Protein AF-A0A417YC69-F1 (afdb_monomer_lite)

InterPro domains:
  IPR000883 Cytochrome c oxidase subunit I [PF00115] (1-80)
  IPR000883 Cytochrome c oxidase subunit I [PR01165] (5-26)
  IPR000883 Cytochrome c oxidase subunit I [PR01165] (73-88)
  IPR000883 Cytochrome c oxidase subunit I [PTHR10422] (1-81)
  IPR004860 Homing endonuclease, LAGLIDADG domain [PF00961] (165-247)
  IPR004860 Homing endonuclease, LAGLIDADG domain [PF00961] (273-315)
  IPR023616 Cytochrome c oxidase-like, subunit I domain [PS50855] (1-80)
  IPR027434 Homing endonuclease [G3DSA:3.10.28.10] (156-262)
  IPR027434 Homing endonuclease [G3DSA:3.10.28.10] (263-320)
  IPR027434 Homing endonuclease [SSF55608] (154-265)
  IPR027434 Homing endonuclease [SSF55608] (260-319)
  IPR036927 Cytochrome c oxidase-like, subunit I superfamily [G3DSA:1.20.210.10] (1-83)
  IPR036927 Cytochrome c oxidase-like, subunit I superfamily [SSF81442] (1-80)

pLDDT: mean 74.78, std 21.42, range [22.78, 96.56]

Secondary structure (DSSP, 8-state):
-HHHHHHS---SS-GGGT--HHHHHHHHHHH-HHHHHHHHHHHHHHHHHHHHHHHTSPPTTHHHHHHHHHHHHHHHHHHHHHHHHHHHHTT-----PPP------------------------------------------S---HHHHHH-SS---HHHHHHHHHHHHHHEEEEEETTEEEEEEEES-HHHHHHHHHHH---EEEEETTEEEEEE--HHHHHHHHHHHTTT---HHHHHHHHHHHHHHHHHHT--PPP--------SSSSHHHHHHHHHEEEEEEEEE-TTSTTSEEEEEEEEE--TT-HHHHHHHHT-

Organism: NCBI:txid1578198

Sequence (320 aa):
MLLTDRNFNTSFYDPAGGGDPVLYQHLFWFFGHPEVYILIIPGFGIVSHIVSTFSGKPIFGYLGMVYAMFSIGILGFLVWSLLKLVGLLHCEMEVINIAICWNSLVLTSTFESKNLVSYTQSAGNLYTTCLRSSSETICDTSRNFEMFNKYSNKVISNEWLTWFIGFSEGDGAILNNRGKAKFVLTQKEGAILHHIQKVLGFGIVRECKGYYRFIVKDTNNILLLVYIFNGNLVLSQRQRQLGEWINTLNIKENLNLALNPIMLKPTLSDAWLSGFTDAEGCFNIRIGARLHTITGYRVSLRFFLDQKNAESTLLFIRNL

Structure (mmCIF, N/CA/C/O backbone):
data_AF-A0A417YC69-F1
#
_entry.id   AF-A0A417YC69-F1
#
loop_
_atom_site.group_PDB
_atom_site.id
_atom_site.type_symbol
_atom_site.label_atom_id
_atom_site.label_alt_id
_atom_site.label_comp_id
_atom_site.label_asym_id
_atom_site.label_entity_id
_atom_site.label_seq_id
_atom_site.pdbx_PDB_ins_code
_atom_site.Cartn_x
_atom_site.Cartn_y
_atom_site.Cartn_z
_atom_site.occupancy
_atom_site.B_iso_or_equiv
_atom_site.auth_seq_id
_atom_site.auth_comp_id
_atom_site.auth_asym_id
_atom_site.auth_atom_id
_atom_site.pdbx_PDB_model_num
ATOM 1 N N . MET A 1 1 ? 24.984 5.490 -40.010 1.00 71.81 1 MET A N 1
ATOM 2 C CA . MET A 1 1 ? 24.136 4.279 -39.989 1.00 71.81 1 MET A CA 1
ATOM 3 C C . MET A 1 1 ? 24.657 3.211 -40.941 1.00 71.81 1 MET A C 1
ATOM 5 O O . MET A 1 1 ? 25.007 2.144 -40.474 1.00 71.81 1 MET A O 1
ATOM 9 N N . LEU A 1 2 ? 24.842 3.479 -42.239 1.00 77.12 2 LEU A N 1
ATOM 10 C CA . LEU A 1 2 ? 25.385 2.445 -43.142 1.00 77.12 2 LEU A CA 1
ATOM 11 C C . LEU A 1 2 ? 26.819 2.009 -42.764 1.00 77.12 2 LEU A C 1
ATOM 13 O O . LEU A 1 2 ? 27.151 0.832 -42.774 1.00 77.12 2 LEU A O 1
ATOM 17 N N . LEU A 1 3 ? 27.676 2.962 -42.382 1.00 76.88 3 LEU A N 1
ATOM 18 C CA . LEU A 1 3 ? 29.041 2.670 -41.923 1.00 76.88 3 LEU A CA 1
ATOM 19 C C . LEU A 1 3 ? 29.080 1.910 -40.592 1.00 76.88 3 LEU A C 1
ATOM 21 O O . LEU A 1 3 ? 30.015 1.151 -40.361 1.00 76.88 3 LEU A O 1
ATOM 25 N N . THR A 1 4 ? 28.085 2.106 -39.724 1.00 76.94 4 THR A N 1
ATOM 26 C CA . THR A 1 4 ? 27.996 1.360 -38.463 1.00 76.94 4 THR A CA 1
ATOM 27 C C . THR A 1 4 ? 27.550 -0.073 -38.712 1.00 76.94 4 THR A C 1
ATOM 29 O O . THR A 1 4 ? 28.130 -0.975 -38.117 1.00 76.94 4 THR A O 1
ATOM 32 N N . ASP A 1 5 ? 26.650 -0.299 -39.674 1.00 79.31 5 ASP A N 1
ATOM 33 C CA . ASP A 1 5 ? 26.266 -1.659 -40.063 1.00 79.31 5 ASP A CA 1
ATOM 34 C C . ASP A 1 5 ? 27.453 -2.423 -40.657 1.00 79.31 5 ASP A C 1
ATOM 36 O O . ASP A 1 5 ? 27.670 -3.590 -40.352 1.00 79.31 5 ASP A O 1
ATOM 40 N N . ARG A 1 6 ? 28.291 -1.738 -41.444 1.00 78.19 6 ARG A N 1
ATOM 41 C CA . ARG A 1 6 ? 29.471 -2.346 -42.075 1.00 78.19 6 ARG A CA 1
ATOM 42 C C . ARG A 1 6 ? 30.635 -2.616 -41.124 1.00 78.19 6 ARG A C 1
ATOM 44 O O . ARG A 1 6 ? 31.378 -3.561 -41.359 1.00 78.19 6 ARG A O 1
ATOM 51 N N . ASN A 1 7 ? 30.832 -1.774 -40.110 1.00 82.81 7 ASN A N 1
ATOM 52 C CA . ASN A 1 7 ? 32.060 -1.794 -39.304 1.00 82.81 7 ASN A CA 1
ATOM 53 C C . ASN A 1 7 ? 31.839 -2.193 -37.839 1.00 82.81 7 ASN A C 1
ATOM 55 O O . ASN A 1 7 ? 32.800 -2.537 -37.157 1.00 82.81 7 ASN A O 1
ATOM 59 N N . PHE A 1 8 ? 30.601 -2.136 -37.344 1.00 77.88 8 PHE A N 1
ATOM 60 C CA . PHE A 1 8 ? 30.282 -2.329 -35.927 1.00 77.88 8 PHE A CA 1
ATOM 61 C C . PHE A 1 8 ? 29.148 -3.341 -35.692 1.00 77.88 8 PHE A C 1
ATOM 63 O O . PHE A 1 8 ? 28.573 -3.351 -34.607 1.00 77.88 8 PHE A O 1
ATOM 70 N N . ASN A 1 9 ? 28.845 -4.206 -36.672 1.00 79.19 9 ASN A N 1
ATOM 71 C CA . ASN A 1 9 ? 27.801 -5.242 -36.598 1.00 79.19 9 ASN A CA 1
ATOM 72 C C . ASN A 1 9 ? 26.434 -4.710 -36.122 1.00 79.19 9 ASN A C 1
ATOM 74 O O . ASN A 1 9 ? 25.692 -5.415 -35.437 1.00 79.19 9 ASN A O 1
ATOM 78 N N . THR A 1 10 ? 26.101 -3.459 -36.454 1.00 78.50 10 THR A N 1
ATOM 79 C CA . THR A 1 10 ? 24.733 -2.959 -36.290 1.00 78.50 10 THR A CA 1
ATOM 80 C C . THR A 1 10 ? 23.873 -3.430 -37.465 1.00 78.50 10 THR A C 1
ATOM 82 O O . THR A 1 10 ? 24.387 -3.747 -38.535 1.00 78.50 10 THR A O 1
ATOM 85 N N . SER A 1 11 ? 22.564 -3.523 -37.263 1.00 79.12 11 SER A N 1
ATOM 86 C CA . SER A 1 11 ? 21.617 -4.064 -38.245 1.00 79.12 11 SER A CA 1
ATOM 87 C C . SER A 1 11 ? 20.481 -3.076 -38.517 1.00 79.12 11 SER A C 1
ATOM 89 O O . SER A 1 11 ? 19.305 -3.423 -38.449 1.00 79.12 11 SER A O 1
ATOM 91 N N . PHE A 1 12 ? 20.819 -1.814 -38.805 1.00 75.69 12 PHE A N 1
ATOM 92 C CA . PHE A 1 12 ? 19.819 -0.781 -39.100 1.00 75.69 12 PHE A CA 1
ATOM 93 C C . PHE A 1 12 ? 19.108 -1.016 -40.440 1.00 75.69 12 PHE A C 1
ATOM 95 O O . PHE A 1 12 ? 17.928 -0.688 -40.558 1.00 75.69 12 PHE A O 1
ATOM 102 N N . TYR A 1 13 ? 19.809 -1.574 -41.432 1.00 76.81 13 TYR A N 1
ATOM 103 C CA . TYR A 1 13 ? 19.274 -1.835 -42.776 1.00 76.81 13 TYR A CA 1
ATOM 104 C C . TYR A 1 13 ? 19.049 -3.322 -43.090 1.00 76.81 13 TYR A C 1
ATOM 106 O O . TYR A 1 13 ? 18.599 -3.636 -44.191 1.00 76.81 13 TYR A O 1
ATOM 114 N N . ASP A 1 14 ? 19.355 -4.230 -42.158 1.00 78.94 14 ASP A N 1
ATOM 115 C CA . ASP A 1 14 ? 19.191 -5.676 -42.343 1.00 78.94 14 ASP A CA 1
ATOM 116 C C . ASP A 1 14 ? 17.928 -6.199 -41.622 1.00 78.94 14 ASP A C 1
ATOM 118 O O . ASP A 1 14 ? 17.886 -6.190 -40.384 1.00 78.94 14 ASP A O 1
ATOM 122 N N . PRO A 1 15 ? 16.911 -6.698 -42.356 1.00 74.00 15 PRO A N 1
ATOM 123 C CA . PRO A 1 15 ? 15.696 -7.266 -41.772 1.00 74.00 15 PRO A CA 1
ATOM 124 C C . PRO A 1 15 ? 15.953 -8.460 -40.851 1.00 74.00 15 PRO A C 1
ATOM 126 O O . PRO A 1 15 ? 15.226 -8.647 -39.874 1.00 74.00 15 PRO A O 1
ATOM 129 N N . ALA A 1 16 ? 16.991 -9.261 -41.124 1.00 77.88 16 ALA A N 1
ATOM 130 C CA . ALA A 1 16 ? 17.319 -10.430 -40.308 1.00 77.88 16 ALA A CA 1
ATOM 131 C C . ALA A 1 16 ? 17.838 -10.042 -38.911 1.00 77.88 16 ALA A C 1
ATOM 133 O O . ALA A 1 16 ? 17.694 -10.810 -37.961 1.00 77.88 16 ALA A O 1
ATOM 134 N N . GLY A 1 17 ? 18.401 -8.836 -38.773 1.00 72.38 17 GLY A N 1
ATOM 135 C CA . GLY A 1 17 ? 18.901 -8.283 -37.516 1.00 72.38 17 GLY A CA 1
ATOM 136 C C . GLY A 1 17 ? 17.951 -7.293 -36.833 1.00 72.38 17 GLY A C 1
ATOM 137 O O . GLY A 1 17 ? 18.390 -6.568 -35.941 1.00 72.38 17 GLY A O 1
ATOM 138 N N . GLY A 1 18 ? 16.677 -7.231 -37.240 1.00 72.88 18 GLY A N 1
ATOM 139 C CA . GLY A 1 18 ? 15.665 -6.350 -36.639 1.00 72.88 18 GLY A CA 1
ATOM 140 C C . GLY A 1 18 ? 15.565 -4.946 -37.250 1.00 72.88 18 GLY A C 1
ATOM 141 O O . GLY A 1 18 ? 14.895 -4.086 -36.676 1.00 72.88 18 GLY A O 1
ATOM 142 N N . GLY A 1 19 ? 16.206 -4.702 -38.398 1.00 77.62 19 GLY A N 1
ATOM 143 C CA . GLY A 1 19 ? 16.019 -3.485 -39.186 1.00 77.62 19 GLY A CA 1
ATOM 144 C C . GLY A 1 19 ? 14.650 -3.468 -39.873 1.00 77.62 19 GLY A C 1
ATOM 145 O O . GLY A 1 19 ? 14.314 -4.372 -40.631 1.00 77.62 19 GLY A O 1
ATOM 146 N N . ASP A 1 20 ? 13.856 -2.428 -39.629 1.00 79.00 20 ASP A N 1
ATOM 147 C CA . ASP A 1 20 ? 12.537 -2.220 -40.242 1.00 79.00 20 ASP A CA 1
ATOM 148 C C . ASP A 1 20 ? 12.532 -0.866 -40.981 1.00 79.00 20 ASP A C 1
ATOM 150 O O . ASP A 1 20 ? 13.050 0.118 -40.434 1.00 79.00 20 ASP A O 1
ATOM 154 N N . PRO A 1 21 ? 11.950 -0.760 -42.193 1.00 76.94 21 PRO A N 1
ATOM 155 C CA . PRO A 1 21 ? 11.660 0.523 -42.839 1.00 76.94 21 PRO A CA 1
ATOM 156 C C . PRO A 1 21 ? 11.084 1.605 -41.903 1.00 76.94 21 PRO A C 1
ATOM 158 O O . PRO A 1 21 ? 11.463 2.773 -42.012 1.00 76.94 21 PRO A O 1
ATOM 161 N N . VAL A 1 22 ? 10.223 1.233 -40.949 1.00 79.12 22 VAL A N 1
ATOM 162 C CA . VAL A 1 22 ? 9.637 2.155 -39.958 1.00 79.12 22 VAL A CA 1
ATOM 163 C C . VAL A 1 22 ? 10.679 2.623 -38.936 1.00 79.12 22 VAL A C 1
ATOM 165 O O . VAL A 1 22 ? 10.739 3.808 -38.598 1.00 79.12 22 VAL A O 1
ATOM 168 N N . LEU A 1 23 ? 11.559 1.727 -38.479 1.00 75.94 23 LEU A N 1
ATOM 169 C CA . LEU A 1 23 ? 12.673 2.070 -37.589 1.00 75.94 23 LEU A CA 1
ATOM 170 C C . LEU A 1 23 ? 13.644 3.037 -38.279 1.00 75.94 23 LEU A C 1
ATOM 172 O O . LEU A 1 23 ? 14.061 4.027 -37.673 1.00 75.94 23 LEU A O 1
ATOM 176 N N . TYR A 1 24 ? 13.950 2.795 -39.557 1.00 76.19 24 TYR A N 1
ATOM 177 C CA . TYR A 1 24 ? 14.754 3.712 -40.360 1.00 76.19 24 TYR A CA 1
ATOM 178 C C . TYR A 1 24 ? 14.085 5.084 -40.489 1.00 76.19 24 TYR A C 1
ATOM 180 O O . TYR A 1 24 ? 14.753 6.101 -40.314 1.00 76.19 24 TYR A O 1
ATOM 188 N N . GLN A 1 25 ? 12.769 5.134 -40.717 1.00 71.94 25 GLN A N 1
ATOM 189 C CA . GLN A 1 25 ? 12.029 6.393 -40.786 1.00 71.94 25 GLN A CA 1
ATOM 190 C C . GLN A 1 25 ? 12.134 7.180 -39.470 1.00 71.94 25 GLN A C 1
ATOM 192 O O . GLN A 1 25 ? 12.456 8.369 -39.489 1.00 71.94 25 GLN A O 1
ATOM 197 N N . HIS A 1 26 ? 11.939 6.531 -38.321 1.00 70.81 26 HIS A N 1
ATOM 198 C CA . HIS A 1 26 ? 12.077 7.192 -37.021 1.00 70.81 26 HIS A CA 1
ATOM 199 C C . HIS A 1 26 ? 13.509 7.663 -36.744 1.00 70.81 26 HIS A C 1
ATOM 201 O O . HIS A 1 26 ? 13.704 8.785 -36.279 1.00 70.81 26 HIS A O 1
ATOM 207 N N . LEU A 1 27 ? 14.513 6.849 -37.072 1.00 71.25 27 LEU A N 1
ATOM 208 C CA . LEU A 1 27 ? 15.925 7.203 -36.916 1.00 71.25 27 LEU A CA 1
ATOM 209 C C . LEU A 1 27 ? 16.340 8.350 -37.845 1.00 71.25 27 LEU A C 1
ATOM 211 O O . LEU A 1 27 ? 17.085 9.234 -37.427 1.00 71.25 27 LEU A O 1
ATOM 215 N N . PHE A 1 28 ? 15.829 8.372 -39.076 1.00 70.62 28 PHE A N 1
ATOM 216 C CA . PHE A 1 28 ? 16.051 9.453 -40.031 1.00 70.62 28 PHE A CA 1
ATOM 217 C C . PHE A 1 28 ? 15.485 10.778 -39.515 1.00 70.62 28 PHE A C 1
ATOM 219 O O . PHE A 1 28 ? 16.182 11.787 -39.538 1.00 70.62 28 PHE A O 1
ATOM 226 N N . TRP A 1 29 ? 14.263 10.779 -38.977 1.00 64.44 29 TRP A N 1
ATOM 227 C CA . TRP A 1 29 ? 13.663 11.992 -38.412 1.00 64.44 29 TRP A CA 1
ATOM 228 C C . TRP A 1 29 ? 14.312 12.432 -37.095 1.00 64.44 29 TRP A C 1
ATOM 230 O O . TRP A 1 29 ? 14.412 13.632 -36.845 1.00 64.44 29 TRP A O 1
ATOM 240 N N . PHE A 1 30 ? 14.791 11.487 -36.280 1.00 64.88 30 PHE A N 1
ATOM 241 C CA . PHE A 1 30 ? 15.464 11.777 -35.013 1.00 64.88 30 PHE A CA 1
ATOM 242 C C . PHE A 1 30 ? 16.877 12.342 -35.210 1.00 64.88 30 PHE A C 1
ATOM 244 O O . PHE A 1 30 ? 17.251 13.324 -34.571 1.00 64.88 30 PHE A O 1
ATOM 251 N N . PHE A 1 31 ? 17.668 11.743 -36.105 1.00 61.78 31 PHE A N 1
ATOM 252 C CA . PHE A 1 31 ? 19.042 12.178 -36.360 1.00 61.78 31 PHE A CA 1
ATOM 253 C C . PHE A 1 31 ? 19.160 13.235 -37.448 1.00 61.78 31 PHE A C 1
ATOM 255 O O . PHE A 1 31 ? 20.145 13.952 -37.434 1.00 61.78 31 PHE A O 1
ATOM 262 N N . GLY A 1 32 ? 18.177 13.362 -38.338 1.00 62.50 32 GLY A N 1
ATOM 263 C CA . GLY A 1 32 ? 18.206 14.306 -39.452 1.00 62.50 32 GLY A CA 1
ATOM 264 C C . GLY A 1 32 ? 17.769 15.722 -39.095 1.00 62.50 32 GLY A C 1
ATOM 265 O O . GLY A 1 32 ? 17.669 16.549 -39.989 1.00 62.50 32 GLY A O 1
ATOM 266 N N . HIS A 1 33 ? 17.467 16.039 -37.831 1.00 68.81 33 HIS A N 1
ATOM 267 C CA . HIS A 1 33 ? 17.083 17.403 -37.456 1.00 68.81 33 HIS A CA 1
ATOM 268 C C . HIS A 1 33 ? 18.141 18.449 -37.863 1.00 68.81 33 HIS A C 1
ATOM 270 O O . HIS A 1 33 ? 17.774 19.385 -38.571 1.00 68.81 33 HIS A O 1
ATOM 276 N N . PRO A 1 34 ? 19.438 18.297 -37.538 1.00 64.19 34 PRO A N 1
ATOM 277 C CA . PRO A 1 34 ? 20.477 19.218 -38.007 1.00 64.19 34 PRO A CA 1
ATOM 278 C C . PRO A 1 34 ? 20.590 19.282 -39.542 1.00 64.19 34 PRO A C 1
ATOM 280 O O . PRO A 1 34 ? 20.677 20.367 -40.116 1.00 64.19 34 PRO A O 1
ATOM 283 N N . GLU A 1 35 ? 20.546 18.136 -40.219 1.00 68.56 35 GLU A N 1
ATOM 284 C CA . GLU A 1 35 ? 20.718 18.011 -41.669 1.00 68.56 35 GLU A CA 1
ATOM 285 C C . GLU A 1 35 ? 19.527 18.587 -42.450 1.00 68.56 35 GLU A C 1
ATOM 287 O O . GLU A 1 35 ? 19.714 19.244 -43.474 1.00 68.56 35 GLU A O 1
ATOM 292 N N . VAL A 1 36 ? 18.301 18.413 -41.950 1.00 68.31 36 VAL A N 1
ATOM 293 C CA . VAL A 1 36 ? 17.086 18.986 -42.547 1.00 68.31 36 VAL A CA 1
ATOM 294 C C . VAL A 1 36 ? 17.087 20.505 -42.394 1.00 68.31 36 VAL A C 1
ATOM 296 O O . VAL A 1 36 ? 16.741 21.198 -43.350 1.00 68.31 36 VAL A O 1
ATOM 299 N N . TYR A 1 37 ? 17.539 21.051 -41.256 1.00 69.00 37 TYR A N 1
ATOM 300 C CA . TYR A 1 37 ? 17.681 22.506 -41.115 1.00 69.00 37 TYR A CA 1
ATOM 301 C C . TYR A 1 37 ? 18.719 23.073 -42.096 1.00 69.00 37 TYR A C 1
ATOM 303 O O . TYR A 1 37 ? 18.483 24.118 -42.701 1.00 69.00 37 TYR A O 1
ATOM 311 N N . ILE A 1 38 ? 19.822 22.357 -42.336 1.00 69.75 38 ILE A N 1
ATOM 312 C CA . ILE A 1 38 ? 20.842 22.754 -43.320 1.00 69.75 38 ILE A CA 1
ATOM 313 C C . ILE A 1 38 ? 20.304 22.719 -44.759 1.00 69.75 38 ILE A C 1
ATOM 315 O O . ILE A 1 38 ? 20.713 23.547 -45.568 1.00 69.75 38 ILE A O 1
ATOM 319 N N . LEU A 1 39 ? 19.373 21.819 -45.090 1.00 72.62 39 LEU A N 1
ATOM 320 C CA . LEU A 1 39 ? 18.759 21.746 -46.425 1.00 72.62 39 LEU A CA 1
ATOM 321 C C . LEU A 1 39 ? 17.609 22.741 -46.621 1.00 72.62 39 LEU A C 1
ATOM 323 O O . LEU A 1 39 ? 17.416 23.260 -47.724 1.00 72.62 39 LEU A O 1
ATOM 327 N N . ILE A 1 40 ? 16.852 23.042 -45.565 1.00 78.00 40 ILE A N 1
ATOM 328 C CA . ILE A 1 40 ? 15.680 23.917 -45.666 1.00 78.00 40 ILE A CA 1
ATOM 329 C C . ILE A 1 40 ? 16.065 25.402 -45.739 1.00 78.00 40 ILE A C 1
ATOM 331 O O . ILE A 1 40 ? 15.393 26.176 -46.420 1.00 78.00 40 ILE A O 1
ATOM 335 N N . ILE A 1 41 ? 17.177 25.799 -45.108 1.00 79.50 41 ILE A N 1
ATOM 336 C CA . ILE A 1 41 ? 17.686 27.181 -45.112 1.00 79.50 41 ILE A CA 1
ATOM 337 C C . ILE A 1 41 ? 18.005 27.672 -46.547 1.00 79.50 41 ILE A C 1
ATOM 339 O O . ILE A 1 41 ? 17.484 28.722 -46.935 1.00 79.50 41 ILE A O 1
ATOM 343 N N . PRO A 1 42 ? 18.762 26.933 -47.387 1.00 78.94 42 PRO A N 1
ATOM 344 C CA . PRO A 1 42 ? 18.951 27.266 -48.801 1.00 78.94 42 PRO A CA 1
ATOM 345 C C . PRO A 1 42 ? 17.646 27.268 -49.603 1.00 78.94 42 PRO A C 1
ATOM 347 O O . PRO A 1 42 ? 17.460 28.130 -50.460 1.00 78.94 42 PRO A O 1
ATOM 350 N N . GLY A 1 43 ? 16.727 26.342 -49.307 1.00 83.94 43 GLY A N 1
ATOM 351 C CA . GLY A 1 43 ? 15.421 26.265 -49.966 1.00 83.94 43 GLY A CA 1
ATOM 352 C C . GLY A 1 43 ? 14.591 27.534 -49.769 1.00 83.94 43 GLY A C 1
ATOM 353 O O . GLY A 1 43 ? 14.105 28.112 -50.742 1.00 83.94 43 GLY A O 1
ATOM 354 N N . PHE A 1 44 ? 14.498 28.030 -48.531 1.00 81.00 44 PHE A N 1
ATOM 355 C CA . PHE A 1 44 ? 13.831 29.302 -48.239 1.00 81.00 44 PHE A CA 1
ATOM 356 C C . PHE A 1 44 ? 14.521 30.494 -48.913 1.00 81.00 44 PHE A C 1
ATOM 358 O O . PHE A 1 44 ? 13.839 31.371 -49.445 1.00 81.00 44 PHE A O 1
ATOM 365 N N . GLY A 1 45 ? 15.857 30.492 -48.973 1.00 80.50 45 GLY A N 1
ATOM 366 C CA . GLY A 1 45 ? 16.630 31.487 -49.718 1.00 80.50 45 GLY A CA 1
ATOM 367 C C . GLY A 1 45 ? 16.258 31.526 -51.204 1.00 80.50 45 GLY A C 1
ATOM 368 O O . GLY A 1 45 ? 15.901 32.582 -51.728 1.00 80.50 45 GLY A O 1
ATOM 369 N N . ILE A 1 46 ? 16.253 30.370 -51.870 1.00 85.25 46 ILE A N 1
ATOM 370 C CA . ILE A 1 46 ? 15.910 30.254 -53.296 1.00 85.25 46 ILE A CA 1
ATOM 371 C C . ILE A 1 46 ? 14.469 30.709 -53.556 1.00 85.25 46 ILE A C 1
ATOM 373 O O . ILE A 1 46 ? 14.237 31.514 -54.458 1.00 85.25 46 ILE A O 1
ATOM 377 N N . VAL A 1 47 ? 13.507 30.258 -52.746 1.00 83.44 47 VAL A N 1
ATOM 378 C CA . VAL A 1 47 ? 12.096 30.658 -52.887 1.00 83.44 47 VAL A CA 1
ATOM 379 C C . VAL A 1 47 ? 11.936 32.169 -52.714 1.00 83.44 47 VAL A C 1
ATOM 381 O O . VAL A 1 47 ? 11.248 32.802 -53.513 1.00 83.44 47 VAL A O 1
ATOM 384 N N . SER A 1 48 ? 12.610 32.771 -51.729 1.00 79.88 48 SER A N 1
ATOM 385 C CA . SER A 1 48 ? 12.546 34.221 -51.503 1.00 79.88 48 SER A CA 1
ATOM 386 C C . SER A 1 48 ? 13.086 35.029 -52.690 1.00 79.88 48 SER A C 1
ATOM 388 O O . SER A 1 48 ? 12.486 36.036 -53.075 1.00 79.88 48 SER A O 1
ATOM 390 N N . HIS A 1 49 ? 14.162 34.553 -53.328 1.00 80.75 49 HIS A N 1
ATOM 391 C CA . HIS A 1 49 ? 14.717 35.173 -54.526 1.00 80.75 49 HIS A CA 1
ATOM 392 C C . HIS A 1 49 ? 13.779 35.029 -55.724 1.00 80.75 49 HIS A C 1
ATOM 394 O O . HIS A 1 49 ? 13.460 36.032 -56.355 1.00 80.75 49 HIS A O 1
ATOM 400 N N . ILE A 1 50 ? 13.275 33.821 -55.989 1.00 85.69 50 ILE A N 1
ATOM 401 C CA . ILE A 1 50 ? 12.347 33.552 -57.097 1.00 85.69 50 ILE A CA 1
ATOM 402 C C . ILE A 1 50 ? 11.094 34.429 -56.972 1.00 85.69 50 ILE A C 1
ATOM 404 O O . ILE A 1 50 ? 10.726 35.125 -57.918 1.00 85.69 50 ILE A O 1
ATOM 408 N N . VAL A 1 51 ? 10.461 34.457 -55.795 1.00 82.69 51 VAL A N 1
ATOM 409 C CA . VAL A 1 51 ? 9.241 35.247 -55.566 1.00 82.69 51 VAL A CA 1
ATOM 410 C C . VAL A 1 51 ? 9.500 36.744 -55.754 1.00 82.69 51 VAL A C 1
ATOM 412 O O . VAL A 1 51 ? 8.688 37.421 -56.380 1.00 82.69 51 VAL A O 1
ATOM 415 N N . SER A 1 52 ? 10.638 37.261 -55.281 1.00 81.88 52 SER A N 1
ATOM 416 C CA . SER A 1 52 ? 11.037 38.662 -55.485 1.00 81.88 52 SER A CA 1
ATOM 417 C C . SER A 1 52 ? 11.201 39.002 -56.972 1.00 81.88 52 SER A C 1
ATOM 419 O O . SER A 1 52 ? 10.661 40.001 -57.452 1.00 81.88 52 SER A O 1
ATOM 421 N N . THR A 1 53 ? 11.883 38.135 -57.729 1.00 83.19 53 THR A N 1
ATOM 422 C CA . THR A 1 53 ? 12.152 38.347 -59.158 1.00 83.19 53 THR A CA 1
ATOM 423 C C . THR A 1 53 ? 10.875 38.311 -59.998 1.00 83.19 53 THR A C 1
ATOM 425 O O . THR A 1 53 ? 10.703 39.163 -60.865 1.00 83.19 53 THR A O 1
ATOM 428 N N . PHE A 1 54 ? 9.953 37.380 -59.726 1.00 84.50 54 PHE A N 1
ATOM 429 C CA . PHE A 1 54 ? 8.703 37.258 -60.492 1.00 84.50 54 PHE A CA 1
ATOM 430 C C . PHE A 1 54 ? 7.592 38.220 -60.038 1.00 84.50 54 PHE A C 1
ATOM 432 O O . PHE A 1 54 ? 6.708 38.541 -60.826 1.00 84.50 54 PHE A O 1
ATOM 439 N N . SER A 1 55 ? 7.631 38.712 -58.796 1.00 81.12 55 SER A N 1
ATOM 440 C CA . SER A 1 55 ? 6.663 39.692 -58.271 1.00 81.12 55 SER A CA 1
ATOM 441 C C . SER A 1 55 ? 7.041 41.146 -58.600 1.00 81.12 55 SER A C 1
ATOM 443 O O . SER A 1 55 ? 6.214 42.049 -58.468 1.00 81.12 55 SER A O 1
ATOM 445 N N . GLY A 1 56 ? 8.293 41.400 -59.011 1.00 77.69 56 GLY A N 1
ATOM 446 C CA . GLY A 1 56 ? 8.803 42.748 -59.300 1.00 77.69 56 GLY A CA 1
ATOM 447 C C . GLY A 1 56 ? 8.832 43.674 -58.077 1.00 77.69 56 GLY A C 1
ATOM 448 O O . GLY A 1 56 ? 8.956 44.890 -58.219 1.00 77.69 56 GLY A O 1
ATOM 449 N N . LYS A 1 57 ? 8.689 43.112 -56.871 1.00 75.25 57 LYS A N 1
ATOM 450 C CA . LYS A 1 57 ? 8.648 43.824 -55.590 1.00 75.25 57 LYS A CA 1
ATOM 451 C C . LYS A 1 57 ? 9.770 43.313 -54.688 1.00 75.25 57 LYS A C 1
ATOM 453 O O . LYS A 1 57 ? 9.981 42.102 -54.640 1.00 75.25 57 LYS A O 1
ATOM 458 N N . PRO A 1 58 ? 10.455 44.199 -53.941 1.00 74.94 58 PRO A N 1
ATOM 459 C CA . PRO A 1 58 ? 11.469 43.772 -52.989 1.00 74.94 58 PRO A CA 1
ATOM 460 C C . PRO A 1 58 ? 10.845 42.913 -51.883 1.00 74.94 58 PRO A C 1
ATOM 462 O O . PRO A 1 58 ? 9.680 43.086 -51.516 1.00 74.94 58 PRO A O 1
ATOM 465 N N . ILE A 1 59 ? 11.642 41.997 -51.334 1.00 72.19 59 ILE A N 1
ATOM 466 C CA . ILE A 1 59 ? 11.227 41.083 -50.265 1.00 72.19 59 ILE A CA 1
ATOM 467 C C . ILE A 1 59 ? 10.796 41.905 -49.044 1.00 72.19 59 ILE A C 1
ATOM 469 O O . ILE A 1 59 ? 11.578 42.689 -48.499 1.00 72.19 59 ILE A O 1
ATOM 473 N N . PHE A 1 60 ? 9.547 41.727 -48.608 1.00 66.56 60 PHE A N 1
ATOM 474 C CA . PHE A 1 60 ? 9.020 42.412 -47.432 1.00 66.56 60 PHE A CA 1
ATOM 475 C C . PHE A 1 60 ? 9.773 41.946 -46.181 1.00 66.56 60 PHE A C 1
ATOM 477 O O . PHE A 1 60 ? 9.735 40.770 -45.827 1.00 66.56 60 PHE A O 1
ATOM 484 N N . GLY A 1 61 ? 10.467 42.871 -45.515 1.00 76.38 61 GLY A N 1
ATOM 485 C CA . GLY A 1 61 ? 11.158 42.582 -44.260 1.00 76.38 61 GLY A CA 1
ATOM 486 C C . GLY A 1 61 ? 12.385 41.676 -44.404 1.00 76.38 61 GLY A C 1
ATOM 487 O O . GLY A 1 61 ? 12.541 40.750 -43.614 1.00 76.38 61 GLY A O 1
ATOM 488 N N . TYR A 1 62 ? 13.281 41.960 -45.360 1.00 78.62 62 TYR A N 1
ATOM 489 C CA . TYR A 1 62 ? 14.546 41.224 -45.551 1.00 78.62 62 TYR A CA 1
ATOM 490 C C . TYR A 1 62 ? 15.313 40.975 -44.240 1.00 78.62 62 TYR A C 1
ATOM 492 O O . TYR A 1 62 ? 15.693 39.844 -43.952 1.00 78.62 62 TYR A O 1
ATOM 500 N N . LEU A 1 63 ? 15.472 42.007 -43.402 1.00 79.50 63 LEU A N 1
ATOM 501 C CA . LEU A 1 63 ? 16.126 41.863 -42.097 1.00 79.50 63 LEU A CA 1
ATOM 502 C C . LEU A 1 63 ? 15.395 40.855 -41.197 1.00 79.50 63 LEU A C 1
ATOM 504 O O . LEU A 1 63 ? 16.038 40.001 -40.597 1.00 79.50 63 LEU A O 1
ATOM 508 N N . GLY A 1 64 ? 14.061 40.901 -41.146 1.00 82.94 64 GLY A N 1
ATOM 509 C CA . GLY A 1 64 ? 13.253 39.962 -40.361 1.00 82.94 64 GLY A CA 1
ATOM 510 C C . GLY A 1 64 ? 13.386 38.517 -40.844 1.00 82.94 64 GLY A C 1
ATOM 511 O O . GLY A 1 64 ? 13.498 37.609 -40.024 1.00 82.94 64 GLY A O 1
ATOM 512 N N . MET A 1 65 ? 13.458 38.305 -42.160 1.00 80.19 65 MET A N 1
ATOM 513 C CA . MET A 1 65 ? 13.707 36.988 -42.750 1.00 80.19 65 MET A CA 1
ATOM 514 C C . MET A 1 65 ? 15.091 36.452 -42.364 1.00 80.19 65 MET A C 1
ATOM 516 O O . MET A 1 65 ? 15.205 35.305 -41.935 1.00 80.19 65 MET A O 1
ATOM 520 N N . VAL A 1 66 ? 16.131 37.288 -42.449 1.00 82.12 66 VAL A N 1
ATOM 521 C CA . VAL A 1 66 ? 17.501 36.906 -42.068 1.00 82.12 66 VAL A CA 1
ATOM 522 C C . VAL A 1 66 ? 17.581 36.553 -40.580 1.00 82.12 66 VAL A C 1
ATOM 524 O O . VAL A 1 66 ? 18.128 35.506 -40.233 1.00 82.12 66 VAL A O 1
ATOM 527 N N . TYR A 1 67 ? 16.986 37.366 -39.699 1.00 84.19 67 TYR A N 1
ATOM 528 C CA . TYR A 1 67 ? 16.948 37.064 -38.266 1.00 84.19 67 TYR A CA 1
ATOM 529 C C . TYR A 1 67 ? 16.169 35.782 -37.968 1.00 84.19 67 TYR A C 1
ATOM 531 O O . TYR A 1 67 ? 16.640 34.966 -37.182 1.00 84.19 67 TYR A O 1
ATOM 539 N N . ALA A 1 68 ? 15.033 35.551 -38.631 1.00 80.94 68 ALA A N 1
ATOM 540 C CA . ALA A 1 68 ? 14.259 34.326 -38.457 1.00 80.94 68 ALA A CA 1
ATOM 541 C C . ALA A 1 68 ? 15.048 33.077 -38.888 1.00 80.94 68 ALA A C 1
ATOM 543 O O . ALA A 1 68 ? 15.095 32.094 -38.147 1.00 80.94 68 ALA A O 1
ATOM 544 N N . MET A 1 69 ? 15.725 33.124 -40.041 1.00 80.56 69 MET A N 1
ATOM 545 C CA . MET A 1 69 ? 16.561 32.017 -40.527 1.00 80.56 69 MET A CA 1
ATOM 546 C C . MET A 1 69 ? 17.731 31.729 -39.578 1.00 80.56 69 MET A C 1
ATOM 548 O O . MET A 1 69 ? 18.021 30.569 -39.281 1.00 80.56 69 MET A O 1
ATOM 552 N N . PHE A 1 70 ? 18.363 32.778 -39.048 1.00 82.31 70 PHE A N 1
ATOM 553 C CA . PHE A 1 70 ? 19.451 32.651 -38.080 1.00 82.31 70 PHE A CA 1
ATOM 554 C C . PHE A 1 70 ? 18.970 32.085 -36.734 1.00 82.31 70 PHE A C 1
ATOM 556 O O . PHE A 1 70 ? 19.588 31.172 -36.183 1.00 82.31 70 PHE A O 1
ATOM 563 N N . SER A 1 71 ? 17.828 32.561 -36.227 1.00 83.56 71 SER A N 1
ATOM 564 C CA . SER A 1 71 ? 17.228 32.078 -34.980 1.00 83.56 71 SER A CA 1
ATOM 565 C C . SER A 1 71 ? 16.815 30.609 -35.056 1.00 83.56 71 SER A C 1
ATOM 567 O O . SER A 1 71 ? 17.053 29.878 -34.098 1.00 83.56 71 SER A O 1
ATOM 569 N N . ILE A 1 72 ? 16.254 30.152 -36.182 1.00 80.75 72 ILE A N 1
ATOM 570 C CA . ILE A 1 72 ? 15.889 28.738 -36.375 1.00 80.75 72 ILE A CA 1
ATOM 571 C C . ILE A 1 72 ? 17.140 27.848 -36.350 1.00 80.75 72 ILE A C 1
ATOM 573 O O . ILE A 1 72 ? 17.138 26.814 -35.681 1.00 80.75 72 ILE A O 1
ATOM 577 N N . GLY A 1 73 ? 18.228 28.274 -37.002 1.00 75.44 73 GLY A N 1
ATOM 578 C CA . GLY A 1 73 ? 19.503 27.550 -36.974 1.00 75.44 73 GLY A CA 1
ATOM 579 C C . GLY A 1 73 ? 20.089 27.421 -35.561 1.00 75.44 73 GLY A C 1
ATOM 580 O O . GLY A 1 73 ? 20.480 26.328 -35.147 1.00 75.44 73 GLY A O 1
ATOM 581 N N . ILE A 1 74 ? 20.093 28.512 -34.786 1.00 79.69 74 ILE A N 1
ATOM 582 C CA . ILE A 1 74 ? 20.602 28.512 -33.403 1.00 79.69 74 ILE A CA 1
ATOM 583 C C . ILE A 1 74 ? 19.723 27.669 -32.479 1.00 79.69 74 ILE A C 1
ATOM 585 O O . ILE A 1 74 ? 20.241 26.863 -31.704 1.00 79.69 74 ILE A O 1
ATOM 589 N N . LEU A 1 75 ? 18.400 27.836 -32.551 1.00 77.06 75 LEU A N 1
ATOM 590 C CA . LEU A 1 75 ? 17.469 27.106 -31.692 1.00 77.06 75 LEU A CA 1
ATOM 591 C C . LEU A 1 75 ? 17.549 25.596 -31.962 1.00 77.06 75 LEU A C 1
ATOM 593 O O . LEU A 1 75 ? 17.587 24.807 -31.018 1.00 77.06 75 LEU A O 1
ATOM 597 N N . GLY A 1 76 ? 17.668 25.200 -33.235 1.00 72.50 76 GLY A N 1
ATOM 598 C CA . GLY A 1 76 ? 17.887 23.807 -33.628 1.00 72.50 76 GLY A CA 1
ATOM 599 C C . GLY A 1 76 ? 19.173 23.218 -33.037 1.00 72.50 76 GLY A C 1
ATOM 600 O O . GLY A 1 76 ? 19.161 22.096 -32.528 1.00 72.50 76 GLY A O 1
ATOM 601 N N . PHE A 1 77 ? 20.266 23.989 -33.020 1.00 69.38 77 PHE A N 1
ATOM 602 C CA . PHE A 1 77 ? 21.540 23.554 -32.440 1.00 69.38 77 PHE A CA 1
ATOM 603 C C . PHE A 1 77 ? 21.498 23.445 -30.905 1.00 69.38 77 PHE A C 1
ATOM 605 O O . PHE A 1 77 ? 22.016 22.482 -30.333 1.00 69.38 77 PHE A O 1
ATOM 612 N N . LEU A 1 78 ? 20.846 24.396 -30.226 1.00 76.19 78 LEU A N 1
ATOM 613 C CA . LEU A 1 78 ? 20.707 24.392 -28.765 1.00 76.19 78 LEU A CA 1
ATOM 614 C C . LEU A 1 78 ? 19.865 23.216 -28.265 1.00 76.19 78 LEU A C 1
ATOM 616 O O . LEU A 1 78 ? 20.268 22.541 -27.318 1.00 76.19 78 LEU A O 1
ATOM 620 N N . VAL A 1 79 ? 18.733 22.935 -28.920 1.00 69.75 79 VAL A N 1
ATOM 621 C CA . VAL A 1 79 ? 17.875 21.787 -28.581 1.00 69.75 79 VAL A CA 1
ATOM 622 C C . VAL A 1 79 ? 18.645 20.475 -28.739 1.00 69.75 79 VAL A C 1
ATOM 624 O O . VAL A 1 79 ? 18.574 19.609 -27.868 1.00 69.75 79 VAL A O 1
ATOM 627 N N . TRP A 1 80 ? 19.442 20.344 -29.802 1.00 66.94 80 TRP A N 1
ATOM 628 C CA . TRP A 1 80 ? 20.269 19.159 -30.031 1.00 66.94 80 TRP A CA 1
ATOM 629 C C . TRP A 1 80 ? 21.366 18.975 -28.971 1.00 66.94 80 TRP A C 1
ATOM 631 O O . TRP A 1 80 ? 21.548 17.871 -28.451 1.00 66.94 80 TRP A O 1
ATOM 641 N N . SER A 1 81 ? 22.071 20.053 -28.613 1.00 64.81 81 SER A N 1
ATOM 642 C CA . SER A 1 81 ? 23.119 20.026 -27.584 1.00 64.81 81 SER A CA 1
ATOM 643 C C . SER A 1 81 ? 22.551 19.696 -26.196 1.00 64.81 81 SER A C 1
ATOM 645 O O . SER A 1 81 ? 23.079 18.827 -25.499 1.00 64.81 81 SER A O 1
ATOM 647 N N . LEU A 1 82 ? 21.419 20.309 -25.824 1.00 65.56 82 LEU A N 1
ATOM 648 C CA . LEU A 1 82 ? 20.755 20.074 -24.539 1.00 65.56 82 LEU A CA 1
ATOM 649 C C . LEU A 1 82 ? 20.232 18.635 -24.420 1.00 65.56 82 LEU A C 1
ATOM 651 O O . LEU A 1 82 ? 20.396 18.007 -23.375 1.00 65.56 82 LEU A O 1
ATOM 655 N N . LEU A 1 83 ? 19.663 18.082 -25.496 1.00 62.31 83 LEU A N 1
ATOM 656 C CA . LEU A 1 83 ? 19.184 16.698 -25.520 1.00 62.31 83 LEU A CA 1
ATOM 657 C C . LEU A 1 83 ? 20.337 15.689 -25.364 1.00 62.31 83 LEU A C 1
ATOM 659 O O . LEU A 1 83 ? 20.202 14.711 -24.628 1.00 62.31 83 LEU A O 1
ATOM 663 N N . LYS A 1 84 ? 21.492 15.943 -25.997 1.00 59.50 84 LYS A N 1
ATOM 664 C CA . LYS A 1 84 ? 22.698 15.113 -25.825 1.00 59.50 84 LYS A CA 1
ATOM 665 C C . LYS A 1 84 ? 23.292 15.212 -24.420 1.00 59.50 84 LYS A C 1
ATOM 667 O O . LYS A 1 84 ? 23.727 14.197 -23.883 1.00 59.50 84 LYS A O 1
ATOM 672 N N . LEU A 1 85 ? 23.292 16.403 -23.820 1.00 49.25 85 LEU A N 1
ATOM 673 C CA . LEU A 1 85 ? 23.827 16.631 -22.475 1.00 49.25 85 LEU A CA 1
ATOM 674 C C . LEU A 1 85 ? 22.963 15.955 -21.396 1.00 49.25 85 LEU A C 1
ATOM 676 O O . LEU A 1 85 ? 23.490 15.271 -20.520 1.00 49.25 85 LEU A O 1
ATOM 680 N N . VAL A 1 86 ? 21.635 16.078 -21.490 1.00 53.38 86 VAL A N 1
ATOM 681 C CA . VAL A 1 86 ? 20.690 15.430 -20.561 1.00 53.38 86 VAL A CA 1
ATOM 682 C C . VAL A 1 86 ? 20.715 13.903 -20.707 1.00 53.38 86 VAL A C 1
ATOM 684 O O . VAL A 1 86 ? 20.601 13.193 -19.709 1.00 53.38 86 VAL A O 1
ATOM 687 N N . GLY A 1 87 ? 20.948 13.386 -21.919 1.00 47.03 87 GLY A N 1
ATOM 688 C CA . GLY A 1 87 ? 21.138 11.951 -22.154 1.00 47.03 87 GLY A CA 1
ATOM 689 C C . GLY A 1 87 ? 22.411 11.366 -21.524 1.00 47.03 87 GLY A C 1
ATOM 690 O O . GLY A 1 87 ? 22.438 10.179 -21.210 1.00 47.03 87 GLY A O 1
ATOM 691 N N . LEU A 1 88 ? 23.445 12.185 -21.300 1.00 40.59 88 LEU A N 1
ATOM 692 C CA . LEU A 1 88 ? 24.722 11.769 -20.704 1.00 40.59 88 LEU A CA 1
ATOM 693 C C . LEU A 1 88 ? 24.736 11.892 -19.170 1.00 40.59 88 LEU A C 1
ATOM 695 O O . LEU A 1 88 ? 25.327 11.048 -18.499 1.00 40.59 88 LEU A O 1
ATOM 699 N N . LEU A 1 89 ? 24.035 12.879 -18.596 1.00 34.12 89 LEU A N 1
ATOM 700 C CA . LEU A 1 89 ? 24.049 13.143 -17.148 1.00 34.12 89 LEU A CA 1
ATOM 701 C C . LEU A 1 89 ? 23.246 12.132 -16.301 1.00 34.12 89 LEU A C 1
ATOM 703 O O . LEU A 1 89 ? 23.371 12.116 -15.083 1.00 34.12 89 LEU A O 1
ATOM 707 N N . HIS A 1 90 ? 22.429 11.274 -16.917 1.00 38.59 90 HIS A N 1
ATOM 708 C CA . HIS A 1 90 ? 21.702 10.202 -16.215 1.00 38.59 90 HIS A CA 1
ATOM 709 C C . HIS A 1 90 ? 22.514 8.899 -16.054 1.00 38.59 90 HIS A C 1
ATOM 711 O O . HIS A 1 90 ? 21.961 7.882 -15.627 1.00 38.59 90 HIS A O 1
ATOM 717 N N . CYS A 1 91 ? 23.811 8.907 -16.396 1.00 33.19 91 CYS A N 1
ATOM 718 C CA . CYS A 1 91 ? 24.650 7.704 -16.398 1.00 33.19 91 CYS A CA 1
ATOM 719 C C . CYS A 1 91 ? 25.570 7.532 -15.173 1.00 33.19 91 CYS A C 1
ATOM 721 O O . CYS A 1 91 ? 26.161 6.466 -15.027 1.00 33.19 91 CYS A O 1
ATOM 723 N N . GLU A 1 92 ? 25.649 8.497 -14.253 1.00 33.59 92 GLU A N 1
ATOM 724 C CA . GLU A 1 92 ? 26.443 8.356 -13.023 1.00 33.59 92 GLU A CA 1
ATOM 725 C C . GLU A 1 92 ? 25.577 8.541 -11.776 1.00 33.59 92 GLU A C 1
ATOM 727 O O . GLU A 1 92 ? 25.409 9.632 -11.247 1.00 33.59 92 GLU A O 1
ATOM 732 N N . MET A 1 93 ? 25.021 7.431 -11.297 1.00 30.06 93 MET A N 1
ATOM 733 C CA . MET A 1 93 ? 24.671 7.267 -9.889 1.00 30.06 93 MET A CA 1
ATOM 734 C C . MET A 1 93 ? 25.304 5.951 -9.449 1.00 30.06 93 MET A C 1
ATOM 736 O O . MET A 1 93 ? 24.804 4.866 -9.761 1.00 30.06 93 MET A O 1
ATOM 740 N N . GLU A 1 94 ? 26.458 6.057 -8.794 1.00 33.78 94 GLU A N 1
ATOM 741 C CA . GLU A 1 94 ? 27.133 4.942 -8.140 1.00 33.78 94 GLU A CA 1
ATOM 742 C C . GLU A 1 94 ? 26.210 4.338 -7.076 1.00 33.78 94 GLU A C 1
ATOM 744 O O . GLU A 1 94 ? 25.794 5.004 -6.130 1.00 33.78 94 GLU A O 1
ATOM 749 N N . VAL A 1 95 ? 25.894 3.052 -7.222 1.00 32.47 95 VAL A N 1
ATOM 750 C CA . VAL A 1 95 ? 25.268 2.257 -6.164 1.00 32.47 95 VAL A CA 1
ATOM 751 C C . VAL A 1 95 ? 26.255 1.165 -5.783 1.00 32.47 95 VAL A C 1
ATOM 753 O O . VAL A 1 95 ? 26.537 0.251 -6.563 1.00 32.47 95 VAL A O 1
ATOM 756 N N . ILE A 1 96 ? 26.794 1.299 -4.574 1.00 31.47 96 ILE A N 1
ATOM 757 C CA . ILE A 1 96 ? 27.607 0.296 -3.891 1.00 31.47 96 ILE A CA 1
ATOM 758 C C . ILE A 1 96 ? 26.746 -0.966 -3.743 1.00 31.47 96 ILE A C 1
ATOM 760 O O . ILE A 1 96 ? 25.711 -0.950 -3.079 1.00 31.47 96 ILE A O 1
ATOM 764 N N . ASN A 1 97 ? 27.147 -2.052 -4.407 1.00 28.11 97 ASN A N 1
ATOM 765 C CA . ASN A 1 97 ? 26.441 -3.330 -4.364 1.00 28.11 97 ASN A CA 1
ATOM 766 C C . ASN A 1 97 ? 26.970 -4.183 -3.209 1.00 28.11 97 ASN A C 1
ATOM 768 O O . ASN A 1 97 ? 28.154 -4.511 -3.174 1.00 28.11 97 ASN A O 1
ATOM 772 N N . ILE A 1 98 ? 26.068 -4.613 -2.331 1.00 28.08 98 ILE A N 1
ATOM 773 C CA . ILE A 1 98 ? 26.262 -5.793 -1.489 1.00 28.08 98 ILE A CA 1
ATOM 774 C C . ILE A 1 98 ? 25.605 -6.956 -2.234 1.00 28.08 98 ILE A C 1
ATOM 776 O O . ILE A 1 98 ? 24.421 -6.899 -2.558 1.00 28.08 98 ILE A O 1
ATOM 780 N N . ALA A 1 99 ? 26.385 -7.987 -2.553 1.00 29.44 99 ALA A N 1
ATOM 781 C CA . ALA A 1 99 ? 25.889 -9.221 -3.146 1.00 29.44 99 ALA A CA 1
ATOM 782 C C . ALA A 1 99 ? 25.826 -10.301 -2.063 1.00 29.44 99 ALA A C 1
ATOM 784 O O . ALA A 1 99 ? 26.852 -10.646 -1.481 1.00 29.44 99 ALA A O 1
ATOM 785 N N . ILE A 1 100 ? 24.638 -10.855 -1.827 1.00 28.52 100 ILE A N 1
ATOM 786 C CA . ILE A 1 100 ? 24.469 -12.128 -1.123 1.00 28.52 100 ILE A CA 1
ATOM 787 C C . ILE A 1 100 ? 24.092 -13.157 -2.190 1.00 28.52 100 ILE A C 1
ATOM 789 O O . ILE A 1 100 ? 23.136 -12.974 -2.942 1.00 28.52 100 ILE A O 1
ATOM 793 N N . CYS A 1 101 ? 24.912 -14.197 -2.309 1.00 25.77 101 CYS A N 1
ATOM 794 C CA . CYS A 1 101 ? 24.756 -15.270 -3.281 1.00 25.77 101 CYS A CA 1
ATOM 795 C C . CYS A 1 101 ? 23.878 -16.368 -2.673 1.00 25.77 101 CYS A C 1
ATOM 797 O O . CYS A 1 101 ? 24.239 -16.914 -1.631 1.00 25.77 101 CYS A O 1
ATOM 799 N N . TRP A 1 102 ? 22.763 -16.719 -3.320 1.00 28.12 102 TRP A N 1
ATOM 800 C CA . TRP A 1 102 ? 22.019 -17.932 -2.978 1.00 28.12 102 TRP A CA 1
ATOM 801 C C . TRP A 1 102 ? 22.238 -19.006 -4.042 1.00 28.12 102 TRP A C 1
ATOM 803 O O . TRP A 1 102 ? 21.919 -18.831 -5.217 1.00 28.12 102 TRP A O 1
ATOM 813 N N . ASN A 1 103 ? 22.809 -20.128 -3.603 1.00 26.55 103 ASN A N 1
ATOM 814 C CA . ASN A 1 103 ? 22.990 -21.335 -4.395 1.00 26.55 103 ASN A CA 1
ATOM 815 C C . ASN A 1 103 ? 21.669 -22.111 -4.474 1.00 26.55 103 ASN A C 1
ATOM 817 O O . ASN A 1 103 ? 21.237 -22.704 -3.490 1.00 26.55 103 ASN A O 1
ATOM 821 N N . SER A 1 104 ? 21.077 -22.132 -5.665 1.00 28.56 104 SER A N 1
ATOM 822 C CA . SER A 1 104 ? 20.426 -23.277 -6.329 1.00 28.56 104 SER A CA 1
ATOM 823 C C . SER A 1 104 ? 19.225 -22.793 -7.140 1.00 28.56 104 SER A C 1
ATOM 825 O O . SER A 1 104 ? 18.153 -22.491 -6.629 1.00 28.56 104 SER A O 1
ATOM 827 N N . LEU A 1 105 ? 19.436 -22.678 -8.449 1.00 34.12 105 LEU A N 1
ATOM 828 C CA . LEU A 1 105 ? 18.421 -22.278 -9.411 1.00 34.12 105 LEU A CA 1
ATOM 829 C C . LEU A 1 105 ? 18.048 -23.535 -10.199 1.00 34.12 105 LEU A C 1
ATOM 831 O O . LEU A 1 105 ? 18.719 -23.892 -11.165 1.00 34.12 105 LEU A O 1
ATOM 835 N N . VAL A 1 106 ? 17.016 -24.250 -9.745 1.00 25.42 106 VAL A N 1
ATOM 836 C CA . VAL A 1 106 ? 16.369 -25.277 -10.571 1.00 25.42 106 VAL A CA 1
ATOM 837 C C . VAL A 1 106 ? 15.397 -24.552 -11.492 1.00 25.42 106 VAL A C 1
ATOM 839 O O . VAL A 1 106 ? 14.350 -24.059 -11.082 1.00 25.42 106 VAL A O 1
ATOM 842 N N . LEU A 1 107 ? 15.814 -24.436 -12.746 1.00 27.56 107 LEU A N 1
ATOM 843 C CA . LEU A 1 107 ? 15.116 -23.744 -13.816 1.00 27.56 107 LEU A CA 1
ATOM 844 C C . LEU A 1 107 ? 14.036 -24.682 -14.374 1.00 27.56 107 LEU A C 1
ATOM 846 O O . LEU A 1 107 ? 14.352 -25.646 -15.069 1.00 27.56 107 LEU A O 1
ATOM 850 N N . THR A 1 108 ? 12.764 -24.427 -14.062 1.00 25.86 108 THR A N 1
ATOM 851 C CA . THR A 1 108 ? 11.633 -25.110 -14.711 1.00 25.86 108 THR A CA 1
ATOM 852 C C . THR A 1 108 ? 11.033 -24.212 -15.795 1.00 25.86 108 THR A C 1
ATOM 854 O O . THR A 1 108 ? 10.394 -23.204 -15.525 1.00 25.86 108 THR A O 1
ATOM 857 N N . SER A 1 109 ? 11.362 -24.585 -17.036 1.00 27.38 109 SER A N 1
ATOM 858 C CA . SER A 1 109 ? 10.624 -24.433 -18.303 1.00 27.38 109 SER A CA 1
ATOM 859 C C . SER A 1 109 ? 9.767 -23.177 -18.565 1.00 27.38 109 SER A C 1
ATOM 861 O O . SER A 1 109 ? 8.671 -23.025 -18.038 1.00 27.38 109 SER A O 1
ATOM 863 N N . THR A 1 110 ? 10.253 -22.379 -19.525 1.00 33.03 110 THR A N 1
ATOM 864 C CA . THR A 1 110 ? 9.547 -21.820 -20.704 1.00 33.03 110 THR A CA 1
ATOM 865 C C . THR A 1 110 ? 8.062 -21.457 -20.597 1.00 33.03 110 THR A C 1
ATOM 867 O O . THR A 1 110 ? 7.211 -22.341 -20.588 1.00 33.03 110 THR A O 1
ATOM 870 N N . PHE A 1 111 ? 7.758 -20.167 -20.782 1.00 25.78 111 PHE A N 1
ATOM 871 C CA . PHE A 1 111 ? 6.521 -19.733 -21.436 1.00 25.78 111 PHE A CA 1
ATOM 872 C C . PHE A 1 111 ? 6.787 -18.611 -22.444 1.00 25.78 111 PHE A C 1
ATOM 874 O O . PHE A 1 111 ? 7.243 -17.521 -22.101 1.00 25.78 111 PHE A O 1
ATOM 881 N N . GLU A 1 112 ? 6.462 -18.907 -23.701 1.00 33.53 112 GLU A N 1
ATOM 882 C CA . GLU A 1 112 ? 6.112 -17.922 -24.715 1.00 33.53 112 GLU A CA 1
ATOM 883 C C . GLU A 1 112 ? 4.910 -17.098 -24.233 1.00 33.53 112 GLU A C 1
ATOM 885 O O . GLU A 1 112 ? 3.840 -17.643 -23.975 1.00 33.53 112 GLU A O 1
ATOM 890 N N . SER A 1 113 ? 5.043 -15.775 -24.173 1.00 26.61 113 SER A N 1
ATOM 891 C CA . SER A 1 113 ? 3.947 -14.876 -24.546 1.00 26.61 113 SER A CA 1
ATOM 892 C C . SER A 1 113 ? 4.491 -13.485 -24.877 1.00 26.61 113 SER A C 1
ATOM 894 O O . SER A 1 113 ? 5.486 -13.019 -24.323 1.00 26.61 113 SER A O 1
ATOM 896 N N . LYS A 1 114 ? 3.865 -12.852 -25.870 1.00 28.02 114 LYS A N 1
ATOM 897 C CA . LYS A 1 114 ? 4.226 -11.545 -26.424 1.00 28.02 114 LYS A CA 1
ATOM 898 C C . LYS A 1 114 ? 4.115 -10.456 -25.351 1.00 28.02 114 LYS A C 1
ATOM 900 O O . LYS A 1 114 ? 3.012 -10.120 -24.931 1.00 28.02 114 LYS A O 1
ATOM 905 N N . ASN A 1 115 ? 5.243 -9.852 -24.980 1.00 26.70 115 ASN A N 1
ATOM 906 C CA . ASN A 1 115 ? 5.277 -8.648 -24.149 1.00 26.70 115 ASN A CA 1
ATOM 907 C C . ASN A 1 115 ? 4.825 -7.427 -24.963 1.00 26.70 115 ASN A C 1
ATOM 909 O O . ASN A 1 115 ? 5.631 -6.718 -25.564 1.00 26.70 115 ASN A O 1
ATOM 913 N N . LEU A 1 116 ? 3.519 -7.174 -24.967 1.00 28.23 116 LEU A N 1
ATOM 914 C CA . LEU A 1 116 ? 2.970 -5.848 -25.223 1.00 28.23 116 LEU A CA 1
ATOM 915 C C . LEU A 1 116 ? 2.833 -5.144 -23.873 1.00 28.23 116 LEU A C 1
ATOM 917 O O . LEU A 1 116 ? 1.962 -5.482 -23.084 1.00 28.23 116 LEU A O 1
ATOM 921 N N . VAL A 1 117 ? 3.753 -4.207 -23.631 1.00 39.56 117 VAL A N 1
ATOM 922 C CA . VAL A 1 117 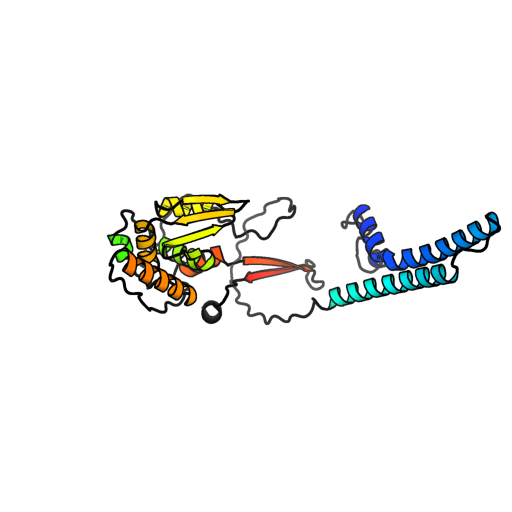? 3.654 -3.041 -22.738 1.00 39.56 117 VAL A CA 1
ATOM 923 C C . VAL A 1 117 ? 2.607 -3.154 -21.620 1.00 39.56 117 VAL A C 1
ATOM 925 O O . VAL A 1 117 ? 1.428 -2.890 -21.846 1.00 39.56 117 VAL A O 1
ATOM 928 N N . SER A 1 118 ? 3.034 -3.363 -20.372 1.00 25.84 118 SER A N 1
ATOM 929 C CA . SER A 1 118 ? 2.241 -2.875 -19.241 1.00 25.84 118 SER A CA 1
ATOM 930 C C . SER A 1 118 ? 3.078 -2.616 -17.992 1.00 25.84 118 SER A C 1
ATOM 932 O O . SER A 1 118 ? 3.724 -3.516 -17.472 1.00 25.84 118 SER A O 1
ATOM 934 N N . TYR A 1 119 ? 3.033 -1.352 -17.564 1.00 30.53 119 TYR A N 1
ATOM 935 C CA . TYR A 1 119 ? 2.955 -0.831 -16.197 1.00 30.53 119 TYR A CA 1
ATOM 936 C C . TYR A 1 119 ? 3.431 -1.721 -15.045 1.00 30.53 119 TYR A C 1
ATOM 938 O O . TYR A 1 119 ? 2.946 -2.832 -14.882 1.00 30.53 119 TYR A O 1
ATOM 946 N N . THR A 1 120 ? 4.245 -1.122 -14.167 1.00 33.06 120 THR A N 1
ATOM 947 C CA . THR A 1 120 ? 4.459 -1.506 -12.761 1.00 33.06 120 THR A CA 1
ATOM 948 C C . THR A 1 120 ? 3.232 -2.219 -12.184 1.00 33.06 120 THR A C 1
ATOM 950 O O . THR A 1 120 ? 2.235 -1.586 -11.819 1.00 33.06 120 THR A O 1
ATOM 953 N N . GLN A 1 121 ? 3.284 -3.546 -12.184 1.00 31.70 121 GLN A N 1
ATOM 954 C CA . GLN A 1 121 ? 2.314 -4.413 -11.540 1.00 31.70 121 GLN A CA 1
ATOM 955 C C . GLN A 1 121 ? 2.901 -4.778 -10.180 1.00 31.70 121 GLN A C 1
ATOM 957 O O . GLN A 1 121 ? 4.050 -5.209 -10.095 1.00 31.70 121 GLN A O 1
ATOM 962 N N . SER A 1 122 ? 2.110 -4.556 -9.127 1.00 38.34 122 SER A N 1
ATOM 963 C CA . SER A 1 122 ? 2.300 -5.249 -7.853 1.00 38.34 122 SER A CA 1
ATOM 964 C C . SER A 1 122 ? 2.300 -6.753 -8.139 1.00 38.34 122 SER A C 1
ATOM 966 O O . SER A 1 122 ? 1.627 -7.201 -9.074 1.00 38.34 122 SER A O 1
ATOM 968 N N . ALA A 1 123 ? 3.120 -7.503 -7.406 1.00 33.16 123 ALA A N 1
ATOM 969 C CA . ALA A 1 123 ? 3.257 -8.938 -7.583 1.00 33.16 123 ALA A CA 1
ATOM 970 C C . ALA A 1 123 ? 1.895 -9.610 -7.345 1.00 33.16 123 ALA A C 1
ATOM 972 O O . ALA A 1 123 ? 1.475 -9.822 -6.212 1.00 33.16 123 ALA A O 1
ATOM 973 N N . GLY A 1 124 ? 1.184 -9.918 -8.431 1.00 28.36 124 GLY A N 1
ATOM 974 C CA . GLY A 1 124 ? -0.035 -10.708 -8.378 1.00 28.36 124 GLY A CA 1
ATOM 975 C C . GLY A 1 124 ? 0.322 -12.113 -7.910 1.00 28.36 124 GLY A C 1
ATOM 976 O O . GLY A 1 124 ? 0.917 -12.887 -8.660 1.00 28.36 124 GLY A O 1
ATOM 977 N N . ASN A 1 125 ? -0.024 -12.444 -6.669 1.00 33.50 125 ASN A N 1
ATOM 978 C CA . ASN A 1 125 ? 0.131 -13.798 -6.163 1.00 33.50 125 ASN A CA 1
ATOM 979 C C . ASN A 1 125 ? -1.014 -14.667 -6.697 1.00 33.50 125 ASN A C 1
ATOM 981 O O . ASN A 1 125 ? -2.179 -14.523 -6.320 1.00 33.50 125 ASN A O 1
ATOM 985 N N . LEU A 1 126 ? -0.662 -15.602 -7.581 1.00 30.53 126 LEU A N 1
ATOM 986 C CA . LEU A 1 126 ? -1.516 -16.718 -7.962 1.00 30.53 126 LEU A CA 1
ATOM 987 C C . LEU A 1 126 ? -1.671 -17.618 -6.726 1.00 30.53 126 LEU A C 1
ATOM 989 O O . LEU A 1 126 ? -0.767 -18.378 -6.384 1.00 30.53 126 LEU A O 1
ATOM 993 N N . TYR A 1 127 ? -2.797 -17.507 -6.021 1.00 32.62 127 TYR A N 1
ATOM 994 C CA . TYR A 1 127 ? -3.128 -18.411 -4.922 1.00 32.62 127 TYR A CA 1
ATOM 995 C C . TYR A 1 127 ? -3.288 -19.832 -5.475 1.00 32.62 127 TYR A C 1
ATOM 997 O O . TYR A 1 127 ? -4.322 -20.179 -6.049 1.00 32.62 127 TYR A O 1
ATOM 1005 N N . THR A 1 128 ? -2.272 -20.673 -5.288 1.00 25.95 128 THR A N 1
ATOM 1006 C CA . THR A 1 128 ? -2.386 -22.119 -5.457 1.00 25.95 128 THR A CA 1
ATOM 1007 C C . THR A 1 128 ? -3.324 -22.660 -4.384 1.00 25.95 128 THR A C 1
ATOM 1009 O O . THR A 1 128 ? -2.966 -22.927 -3.239 1.00 25.95 128 THR A O 1
ATOM 1012 N N . THR A 1 129 ? -4.586 -22.818 -4.760 1.00 31.38 129 THR A N 1
ATOM 1013 C CA . THR A 1 129 ? -5.535 -23.661 -4.044 1.00 31.38 129 THR A CA 1
ATOM 1014 C C . THR A 1 129 ? -5.028 -25.103 -4.084 1.00 31.38 129 THR A C 1
ATOM 1016 O O . THR A 1 129 ? -5.141 -25.732 -5.132 1.00 31.38 129 THR A O 1
ATOM 1019 N N . CYS A 1 130 ? -4.450 -25.609 -2.989 1.00 28.20 130 CYS A N 1
ATOM 1020 C CA . CYS A 1 130 ? -4.663 -26.958 -2.427 1.00 28.20 130 CYS A CA 1
ATOM 1021 C C . CYS A 1 130 ? -3.488 -27.393 -1.521 1.00 28.20 130 CYS A C 1
ATOM 1023 O O . CYS A 1 130 ? -2.360 -27.542 -1.974 1.00 28.20 130 CYS A O 1
ATOM 1025 N N . LEU A 1 131 ? -3.821 -27.605 -0.242 1.00 31.14 131 LEU A N 1
ATOM 1026 C CA . LEU A 1 131 ? -3.229 -28.494 0.769 1.00 31.14 131 LEU A CA 1
ATOM 1027 C C . LEU A 1 131 ? -1.824 -29.095 0.531 1.00 31.14 131 LEU A C 1
ATOM 1029 O O . LEU A 1 131 ? -1.666 -29.984 -0.301 1.00 31.14 131 LEU A O 1
ATOM 1033 N N . ARG A 1 132 ? -0.924 -28.903 1.507 1.00 22.78 132 ARG A N 1
ATOM 1034 C CA . ARG A 1 132 ? -0.666 -29.912 2.561 1.00 22.78 132 ARG A CA 1
ATOM 1035 C C . ARG A 1 132 ? 0.266 -29.372 3.649 1.00 22.78 132 ARG A C 1
ATOM 1037 O O . ARG A 1 132 ? 1.269 -28.736 3.363 1.00 22.78 132 ARG A O 1
ATOM 1044 N N . SER A 1 133 ? -0.108 -29.691 4.887 1.00 35.16 133 SER A N 1
ATOM 1045 C CA . SER A 1 133 ? 0.674 -29.600 6.122 1.00 35.16 133 SER A CA 1
ATOM 1046 C C . SER A 1 133 ? 2.164 -29.896 5.921 1.00 35.16 133 SER A C 1
ATOM 1048 O O . SER A 1 133 ? 2.533 -30.917 5.339 1.00 35.16 133 SER A O 1
ATOM 1050 N N . SER A 1 134 ? 3.008 -29.012 6.446 1.00 24.42 134 SER A N 1
ATOM 1051 C CA . SER A 1 134 ? 4.377 -29.312 6.858 1.00 24.42 134 SER A CA 1
ATOM 1052 C C . SER A 1 134 ? 4.721 -28.377 8.013 1.00 24.42 134 SER A C 1
ATOM 1054 O O . SER A 1 134 ? 4.979 -27.198 7.804 1.00 24.42 134 SER A O 1
ATOM 1056 N N . SER A 1 135 ? 4.695 -28.948 9.215 1.00 27.41 135 SER A N 1
ATOM 1057 C CA . SER A 1 135 ? 5.277 -28.420 10.452 1.00 27.41 135 SER A CA 1
ATOM 1058 C C . SER A 1 135 ? 4.557 -27.244 11.113 1.00 27.41 135 SER A C 1
ATOM 1060 O O . SER A 1 135 ? 4.829 -26.074 10.871 1.00 27.41 135 SER A O 1
ATOM 1062 N N . GLU A 1 136 ? 3.714 -27.609 12.077 1.00 34.03 136 GLU A N 1
ATOM 1063 C CA . GLU A 1 136 ? 3.461 -26.839 13.292 1.00 34.03 136 GLU A CA 1
ATOM 1064 C C . GLU A 1 136 ? 4.793 -26.602 14.030 1.00 34.03 136 GLU A C 1
ATOM 1066 O O . GLU A 1 136 ? 5.134 -27.282 14.994 1.00 34.03 136 GLU A O 1
ATOM 1071 N N . THR A 1 137 ? 5.593 -25.643 13.576 1.00 27.14 137 THR A N 1
ATOM 1072 C CA . THR A 1 137 ? 6.451 -24.911 14.502 1.00 27.14 137 THR A CA 1
ATOM 1073 C C . THR A 1 137 ? 5.567 -23.845 15.111 1.00 27.14 137 THR A C 1
ATOM 1075 O O . THR A 1 137 ? 5.196 -22.891 14.431 1.00 27.14 137 THR A O 1
ATOM 1078 N N . ILE A 1 138 ? 5.198 -24.033 16.379 1.00 34.25 138 ILE A N 1
ATOM 1079 C CA . ILE A 1 138 ? 4.713 -22.959 17.244 1.00 34.25 138 ILE A CA 1
ATOM 1080 C C . ILE A 1 138 ? 5.818 -21.901 17.225 1.00 34.25 138 ILE A C 1
ATOM 1082 O O . ILE A 1 138 ? 6.815 -21.997 17.934 1.00 34.25 138 ILE A O 1
ATOM 1086 N N . CYS A 1 139 ? 5.710 -20.965 16.288 1.00 36.03 139 CYS A N 1
ATOM 1087 C CA . CYS A 1 139 ? 6.564 -19.805 16.229 1.00 36.03 139 CYS A CA 1
ATOM 1088 C C . CYS A 1 139 ? 6.004 -18.886 17.304 1.00 36.03 139 CYS A C 1
ATOM 1090 O O . CYS A 1 139 ? 4.853 -18.456 17.195 1.00 36.03 139 CYS A O 1
ATOM 1092 N N . ASP A 1 140 ? 6.771 -18.654 18.367 1.00 35.19 140 ASP A N 1
ATOM 1093 C CA . ASP A 1 140 ? 6.464 -17.636 19.366 1.00 35.19 140 ASP A CA 1
ATOM 1094 C C . ASP A 1 140 ? 6.466 -16.272 18.667 1.00 35.19 140 ASP A C 1
ATOM 1096 O O . ASP A 1 140 ? 7.451 -15.534 18.646 1.00 35.19 140 ASP A O 1
ATOM 1100 N N . THR A 1 141 ? 5.354 -15.941 18.015 1.00 51.00 141 THR A N 1
ATOM 1101 C CA . THR A 1 141 ? 5.135 -14.618 17.462 1.00 51.00 141 THR A CA 1
ATOM 1102 C C . THR A 1 141 ? 5.019 -13.686 18.653 1.00 51.00 141 THR A C 1
ATOM 1104 O O . THR A 1 141 ? 4.085 -13.798 19.441 1.00 51.00 141 THR A O 1
ATOM 1107 N N . SER A 1 142 ? 5.941 -12.732 18.764 1.00 60.28 142 SER A N 1
ATOM 1108 C CA . SER A 1 142 ? 5.980 -11.683 19.797 1.00 60.28 142 SER A CA 1
ATOM 1109 C C . SER A 1 142 ? 4.711 -10.816 19.887 1.00 60.28 142 SER A C 1
ATOM 1111 O O . SER A 1 142 ? 4.611 -9.941 20.746 1.00 60.28 142 SER A O 1
ATOM 1113 N N . ARG A 1 143 ? 3.746 -11.039 18.991 1.00 70.56 143 ARG A N 1
ATOM 1114 C CA . ARG A 1 143 ? 2.505 -10.289 18.833 1.00 70.56 143 ARG A CA 1
ATOM 1115 C C . ARG A 1 143 ? 1.367 -10.958 19.591 1.00 70.56 143 ARG A C 1
ATOM 1117 O O . ARG A 1 143 ? 1.083 -12.136 19.390 1.00 70.56 143 ARG A O 1
ATOM 1124 N N . ASN A 1 144 ? 0.694 -10.186 20.440 1.00 78.88 144 ASN A N 1
ATOM 1125 C CA . ASN A 1 144 ? -0.428 -10.661 21.246 1.00 78.88 144 ASN A CA 1
ATOM 1126 C C . ASN A 1 144 ? -1.761 -10.382 20.521 1.00 78.88 144 ASN A C 1
ATOM 1128 O O . ASN A 1 144 ? -2.067 -9.235 20.187 1.00 78.88 144 ASN A O 1
ATOM 1132 N N . PHE A 1 145 ? -2.558 -11.437 20.308 1.00 84.75 145 PHE A N 1
ATOM 1133 C CA . PHE A 1 145 ? -3.896 -11.385 19.699 1.00 84.75 145 PHE A CA 1
ATOM 1134 C C . PHE A 1 145 ? -5.025 -11.867 20.629 1.00 84.75 145 PHE A C 1
ATOM 1136 O O . PHE A 1 145 ? -6.164 -12.026 20.190 1.00 84.75 145 PHE A O 1
ATOM 1143 N N . GLU A 1 146 ? -4.756 -12.081 21.919 1.00 81.75 146 GLU A N 1
ATOM 1144 C CA . GLU A 1 146 ? -5.720 -12.618 22.893 1.00 81.75 146 GLU A CA 1
ATOM 1145 C C . GLU A 1 146 ? -6.998 -11.779 22.971 1.00 81.75 146 GLU A C 1
ATOM 1147 O O . GLU A 1 146 ? -8.109 -12.312 22.940 1.00 81.75 146 GLU A O 1
ATOM 1152 N N . MET A 1 147 ? -6.850 -10.451 23.014 1.00 81.31 147 MET A N 1
ATOM 1153 C CA . MET A 1 147 ? -7.988 -9.531 23.069 1.00 81.31 147 MET A CA 1
ATOM 1154 C C . MET A 1 147 ? -8.842 -9.614 21.806 1.00 81.31 147 MET A C 1
ATOM 1156 O O . MET A 1 147 ? -10.066 -9.614 21.898 1.00 81.31 147 MET A O 1
ATOM 1160 N N . PHE A 1 148 ? -8.223 -9.747 20.633 1.00 85.44 148 PHE A N 1
ATOM 1161 C CA . PHE A 1 148 ? -8.967 -9.937 19.392 1.00 85.44 148 PHE A CA 1
ATOM 1162 C C . PHE A 1 148 ? -9.725 -11.268 19.405 1.00 85.44 148 PHE A C 1
ATOM 1164 O O . PHE A 1 148 ? -10.927 -11.282 19.153 1.00 85.44 148 PHE A O 1
ATOM 1171 N N . ASN A 1 149 ? -9.064 -12.364 19.781 1.00 84.56 149 ASN A N 1
ATOM 1172 C CA . ASN A 1 149 ? -9.676 -13.695 19.827 1.00 84.56 149 ASN A CA 1
ATOM 1173 C C . ASN A 1 149 ? -10.819 -13.795 20.848 1.00 84.56 149 ASN A C 1
ATOM 1175 O O . ASN A 1 149 ? -11.756 -14.558 20.643 1.00 84.56 149 ASN A O 1
ATOM 1179 N N . LYS A 1 150 ? -10.781 -12.999 21.923 1.00 84.62 150 LYS A N 1
ATOM 1180 C CA . LYS A 1 150 ? -11.850 -12.949 22.928 1.00 84.62 150 LYS A CA 1
ATOM 1181 C C . LYS A 1 150 ? -13.139 -12.302 22.411 1.00 84.62 150 LYS A C 1
ATOM 1183 O O . LYS A 1 150 ? -14.223 -12.718 22.810 1.00 84.62 150 LYS A O 1
ATOM 1188 N N . TYR A 1 151 ? -13.029 -11.266 21.579 1.00 82.56 151 TYR A N 1
ATOM 1189 C CA . TYR A 1 151 ? -14.181 -10.494 21.086 1.00 82.56 151 TYR A CA 1
ATOM 1190 C C . TYR A 1 151 ? -14.566 -10.821 19.636 1.00 82.56 151 TYR A C 1
ATOM 1192 O O . TYR A 1 151 ? -15.647 -10.442 19.183 1.00 82.56 151 TYR A O 1
ATOM 1200 N N . SER A 1 152 ? -13.698 -11.514 18.900 1.00 83.62 152 SER A N 1
ATOM 1201 C CA . SER A 1 152 ? -13.979 -12.018 17.562 1.00 83.62 152 SER A CA 1
ATOM 1202 C C . SER A 1 152 ? -14.749 -13.334 17.639 1.00 83.62 152 SER A C 1
ATOM 1204 O O . SER A 1 152 ? -14.322 -14.286 18.281 1.00 83.62 152 SER A O 1
ATOM 1206 N N . ASN A 1 153 ? -15.844 -13.430 16.886 1.00 77.75 153 ASN A N 1
ATOM 1207 C CA . ASN A 1 153 ? -16.571 -14.692 16.705 1.00 77.75 153 ASN A CA 1
ATOM 1208 C C . ASN A 1 153 ? -15.884 -15.639 15.699 1.00 77.75 153 ASN A C 1
ATOM 1210 O O . ASN A 1 153 ? -16.357 -16.753 15.480 1.00 77.75 153 ASN A O 1
ATOM 1214 N N . LYS A 1 154 ? -14.807 -15.192 15.040 1.00 81.06 154 LYS A N 1
ATOM 1215 C CA . LYS A 1 154 ? -14.060 -15.963 14.042 1.00 81.06 154 LYS A CA 1
ATOM 1216 C C . LYS A 1 154 ? -12.659 -16.283 14.536 1.00 81.06 154 LYS A C 1
ATOM 1218 O O . LYS A 1 154 ? -11.945 -15.392 14.992 1.00 81.06 154 LYS A O 1
ATOM 1223 N N . VAL A 1 155 ? -12.256 -17.533 14.325 1.00 83.12 155 VAL A N 1
ATOM 1224 C CA . VAL A 1 155 ? -10.877 -17.990 14.509 1.00 83.12 155 VAL A CA 1
ATOM 1225 C C . VAL A 1 155 ? -10.091 -17.665 13.241 1.00 83.12 155 VAL A C 1
ATOM 1227 O O . VAL A 1 155 ? -10.439 -18.127 12.154 1.00 83.12 155 VAL A O 1
ATOM 1230 N N . ILE A 1 156 ? -9.057 -16.840 13.380 1.00 86.88 156 ILE A N 1
ATOM 1231 C CA . ILE A 1 156 ? -8.160 -16.416 12.299 1.00 86.88 156 ILE A CA 1
ATOM 1232 C C . ILE A 1 156 ? -6.740 -16.820 12.702 1.00 86.88 156 ILE A C 1
ATOM 1234 O O . ILE A 1 156 ? -6.406 -16.767 13.884 1.00 86.88 156 ILE A O 1
ATOM 1238 N N . SER A 1 157 ? -5.907 -17.245 11.748 1.00 87.38 157 SER A N 1
ATOM 1239 C CA . SER A 1 157 ? -4.522 -17.610 12.053 1.00 87.38 157 SER A CA 1
ATOM 1240 C C . SER A 1 157 ? -3.687 -16.382 12.431 1.00 87.38 157 SER A C 1
ATOM 1242 O O . SER A 1 157 ? -3.803 -15.312 11.826 1.00 87.38 157 SER A O 1
ATOM 1244 N N . ASN A 1 158 ? -2.801 -16.550 13.416 1.00 86.69 158 ASN A N 1
ATOM 1245 C CA . ASN A 1 158 ? -1.905 -15.486 13.880 1.00 86.69 158 ASN A CA 1
ATOM 1246 C C . ASN A 1 158 ? -0.964 -15.002 12.765 1.00 86.69 158 ASN A C 1
ATOM 1248 O O . ASN A 1 158 ? -0.685 -13.808 12.669 1.00 86.69 158 ASN A O 1
ATOM 1252 N N . GLU A 1 159 ? -0.518 -15.907 11.890 1.00 87.62 159 GLU A N 1
ATOM 1253 C CA . GLU A 1 159 ? 0.279 -15.571 10.703 1.00 87.62 159 GLU A CA 1
ATOM 1254 C C . GLU A 1 159 ? -0.480 -14.629 9.769 1.00 87.62 159 GLU A C 1
ATOM 1256 O O . GLU A 1 159 ? 0.054 -13.601 9.359 1.00 87.62 159 GLU A O 1
ATOM 1261 N N . TRP A 1 160 ? -1.754 -14.923 9.491 1.00 90.75 160 TRP A N 1
ATOM 1262 C CA . TRP A 1 160 ? -2.573 -14.081 8.624 1.00 90.75 160 TRP A CA 1
ATOM 1263 C C . TRP A 1 160 ? -2.835 -12.712 9.253 1.00 90.75 160 TRP A C 1
ATOM 1265 O O . TRP A 1 160 ? -2.756 -11.700 8.562 1.00 90.75 160 TRP A O 1
ATOM 1275 N N . LEU A 1 161 ? -3.099 -12.651 10.564 1.00 91.00 161 LEU A N 1
ATOM 1276 C CA . LEU A 1 161 ? -3.239 -11.376 11.277 1.00 91.00 161 LEU A CA 1
ATOM 1277 C C . LEU A 1 161 ? -1.942 -10.564 11.223 1.00 91.00 161 LEU A C 1
ATOM 1279 O O . LEU A 1 161 ? -1.977 -9.356 11.006 1.00 91.00 161 LEU A O 1
ATOM 1283 N N . THR A 1 162 ? -0.797 -11.226 11.370 1.00 90.81 162 THR A N 1
ATOM 1284 C CA . THR A 1 162 ? 0.520 -10.584 11.313 1.00 90.81 162 THR A CA 1
ATOM 1285 C C . THR A 1 162 ? 0.827 -10.046 9.914 1.00 90.81 162 THR A C 1
ATOM 1287 O O . THR A 1 162 ? 1.243 -8.892 9.788 1.00 90.81 162 THR A O 1
ATOM 1290 N N . TRP A 1 163 ? 0.521 -10.824 8.871 1.00 92.81 163 TRP A N 1
ATOM 1291 C CA . TRP A 1 163 ? 0.552 -10.374 7.478 1.00 92.81 163 TRP A CA 1
ATOM 1292 C C . TRP A 1 163 ? -0.380 -9.183 7.251 1.00 92.81 163 TRP A C 1
ATOM 1294 O O . TRP A 1 163 ? 0.043 -8.156 6.725 1.00 92.81 163 TRP A O 1
ATOM 1304 N N . PHE A 1 164 ? -1.624 -9.263 7.729 1.00 94.25 164 PHE A N 1
ATOM 1305 C CA . PHE A 1 164 ? -2.611 -8.196 7.580 1.00 94.25 164 PHE A CA 1
ATOM 1306 C C . PHE A 1 164 ? -2.163 -6.893 8.251 1.00 94.25 164 PHE A C 1
ATOM 1308 O O . PHE A 1 164 ? -2.427 -5.813 7.721 1.00 94.25 164 PHE A O 1
ATOM 1315 N N . ILE A 1 165 ? -1.467 -6.971 9.390 1.00 93.88 165 ILE A N 1
ATOM 1316 C CA . ILE A 1 165 ? -0.880 -5.797 10.044 1.00 93.88 165 ILE A CA 1
ATOM 1317 C C . ILE A 1 165 ? 0.209 -5.183 9.164 1.00 93.88 165 ILE A C 1
ATOM 1319 O O . ILE A 1 165 ? 0.160 -3.980 8.929 1.00 93.88 165 ILE A O 1
ATOM 1323 N N . GLY A 1 166 ? 1.140 -5.987 8.638 1.00 92.25 166 GLY A N 1
ATOM 1324 C CA . GLY A 1 166 ? 2.190 -5.498 7.734 1.00 92.25 166 GLY A CA 1
ATOM 1325 C C . GLY A 1 166 ? 1.615 -4.835 6.487 1.00 92.25 166 GLY A C 1
ATOM 1326 O O . GLY A 1 166 ? 1.949 -3.694 6.171 1.00 92.25 166 GLY A O 1
ATOM 1327 N N . PHE A 1 167 ? 0.650 -5.500 5.856 1.00 93.00 167 PHE A N 1
ATOM 1328 C CA . PHE A 1 167 ? -0.070 -4.978 4.699 1.00 93.00 167 PHE A CA 1
ATOM 1329 C C . PHE A 1 167 ? -0.815 -3.672 5.014 1.00 93.00 167 PHE A C 1
ATOM 1331 O O . PHE A 1 167 ? -0.784 -2.710 4.247 1.00 93.00 167 PHE A O 1
ATOM 1338 N N . SER A 1 168 ? -1.449 -3.602 6.188 1.00 94.88 168 SER A N 1
ATOM 1339 C CA . SER A 1 168 ? -2.159 -2.405 6.649 1.00 94.88 168 SER A CA 1
ATOM 1340 C C . SER A 1 168 ? -1.232 -1.250 7.025 1.00 94.88 168 SER A C 1
ATOM 1342 O O . SER A 1 168 ? -1.650 -0.095 6.962 1.00 94.88 168 SER A O 1
ATOM 1344 N N . GLU A 1 169 ? 0.006 -1.515 7.436 1.00 92.06 169 GLU A N 1
ATOM 1345 C CA . GLU A 1 169 ? 0.971 -0.460 7.752 1.00 92.06 169 GLU A CA 1
ATOM 1346 C C . GLU A 1 169 ? 1.540 0.218 6.502 1.00 92.06 169 GLU A C 1
ATOM 1348 O O . GLU A 1 169 ? 1.781 1.432 6.555 1.00 92.06 169 GLU A O 1
ATOM 1353 N N . GLY A 1 170 ? 1.675 -0.529 5.400 1.00 89.94 170 GLY A N 1
ATOM 1354 C CA . GLY A 1 170 ? 1.983 0.001 4.070 1.00 89.94 170 GLY A CA 1
ATOM 1355 C C . GLY A 1 170 ? 0.820 0.826 3.512 1.00 89.94 170 GLY A C 1
ATOM 1356 O O . GLY A 1 170 ? 0.761 2.042 3.699 1.00 89.94 170 GLY A O 1
ATOM 1357 N N . ASP A 1 171 ? -0.184 0.158 2.939 1.00 88.19 171 ASP A N 1
ATOM 1358 C CA . ASP A 1 171 ? -1.261 0.813 2.175 1.00 88.19 171 ASP A CA 1
ATOM 1359 C C . ASP A 1 171 ? -2.459 1.302 3.00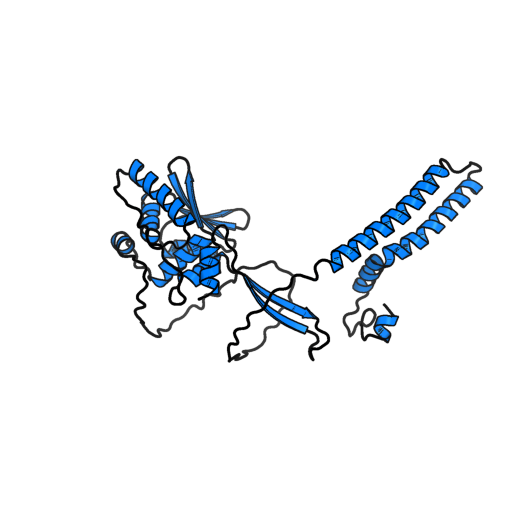1 1.00 88.19 171 ASP A C 1
ATOM 1361 O O . ASP A 1 171 ? -3.394 1.932 2.484 1.00 88.19 171 ASP A O 1
ATOM 1365 N N . GLY A 1 172 ? -2.498 0.983 4.294 1.00 91.88 172 GLY A N 1
ATOM 1366 C CA . GLY A 1 172 ? -3.612 1.362 5.155 1.00 91.88 172 GLY A CA 1
ATOM 1367 C C . GLY A 1 172 ? -3.611 2.833 5.532 1.00 91.88 172 GLY A C 1
ATOM 1368 O O . GLY A 1 172 ? -2.591 3.502 5.686 1.00 91.88 172 GLY A O 1
ATOM 1369 N N . ALA A 1 173 ? -4.809 3.360 5.738 1.00 92.50 173 ALA A N 1
ATOM 1370 C CA . ALA A 1 173 ? -5.045 4.703 6.226 1.00 92.50 173 ALA A CA 1
ATOM 1371 C C . ALA A 1 173 ? -5.874 4.637 7.511 1.00 92.50 173 ALA A C 1
ATOM 1373 O O . ALA A 1 173 ? -7.072 4.334 7.497 1.00 92.50 173 ALA A O 1
ATOM 1374 N N . ILE A 1 174 ? -5.210 4.953 8.622 1.00 93.31 174 ILE A N 1
ATOM 1375 C CA . ILE A 1 174 ? -5.812 5.150 9.939 1.00 93.31 174 ILE A CA 1
ATOM 1376 C C . ILE A 1 174 ? -6.251 6.615 10.004 1.00 93.31 174 ILE A C 1
ATOM 1378 O O . ILE A 1 174 ? -5.421 7.513 10.130 1.00 93.31 174 ILE A O 1
ATOM 1382 N N . LEU A 1 175 ? -7.548 6.875 9.814 1.00 93.19 175 LEU A N 1
ATOM 1383 C CA . LEU A 1 175 ? -8.089 8.229 9.679 1.00 93.19 175 LEU A CA 1
ATOM 1384 C C . LEU A 1 175 ? -9.016 8.566 10.842 1.00 93.19 175 LEU A C 1
ATOM 1386 O O . LEU A 1 175 ? -9.827 7.741 11.261 1.00 93.19 175 LEU A O 1
ATOM 1390 N N . ASN A 1 176 ? -8.969 9.809 11.302 1.00 89.62 176 ASN A N 1
ATOM 1391 C CA . ASN A 1 176 ? -9.948 10.359 12.228 1.00 89.62 176 ASN A CA 1
ATOM 1392 C C . ASN A 1 176 ? -10.620 11.572 11.582 1.00 89.62 176 ASN A C 1
ATOM 1394 O O . ASN A 1 176 ? -9.965 12.571 11.299 1.00 89.62 176 ASN A O 1
ATOM 1398 N N . ASN A 1 177 ? -11.921 11.483 11.302 1.00 85.94 177 ASN A N 1
ATOM 1399 C CA . ASN A 1 177 ? -12.664 12.580 10.686 1.00 85.94 177 ASN A CA 1
ATOM 1400 C C . ASN A 1 177 ? -13.701 13.133 11.664 1.00 85.94 177 ASN A C 1
ATOM 1402 O O . ASN A 1 177 ? -14.738 12.503 11.881 1.00 85.94 177 ASN A O 1
ATOM 1406 N N . ARG A 1 178 ? -13.423 14.311 12.240 1.00 83.25 178 ARG A N 1
ATOM 1407 C CA . ARG A 1 178 ? -14.309 15.009 13.194 1.00 83.25 178 ARG A CA 1
ATOM 1408 C C . ARG A 1 178 ? -14.776 14.104 14.349 1.00 83.25 178 ARG A C 1
ATOM 1410 O O . ARG A 1 178 ? -15.965 14.052 14.652 1.00 83.25 178 ARG A O 1
ATOM 1417 N N . GLY A 1 179 ? -13.856 13.340 14.943 1.00 81.38 179 GLY A N 1
ATOM 1418 C CA . GLY A 1 179 ? -14.160 12.423 16.049 1.00 81.38 179 GLY A CA 1
ATOM 1419 C C . GLY A 1 179 ? -14.788 11.091 15.621 1.00 81.38 179 GLY A C 1
ATOM 1420 O O . GLY A 1 179 ? -15.349 10.373 16.446 1.00 81.38 179 GLY A O 1
ATOM 1421 N N . LYS A 1 180 ? -14.727 10.741 14.331 1.00 87.12 180 LYS A N 1
ATOM 1422 C CA . LYS A 1 180 ? -15.104 9.415 13.826 1.00 87.12 180 LYS A CA 1
ATOM 1423 C C . LYS A 1 180 ? -13.872 8.712 13.274 1.00 87.12 180 LYS A C 1
ATOM 1425 O O . LYS A 1 180 ? -13.363 9.085 12.214 1.00 87.12 180 LYS A O 1
ATOM 1430 N N . ALA A 1 181 ? -13.433 7.678 13.985 1.00 92.25 181 ALA A N 1
ATOM 1431 C CA . ALA A 1 181 ? -12.402 6.767 13.517 1.00 92.25 181 ALA A CA 1
ATOM 1432 C C . ALA A 1 181 ? -12.880 6.024 12.259 1.00 92.25 181 ALA A C 1
ATOM 1434 O O . ALA A 1 181 ? -14.028 5.582 12.167 1.00 92.25 181 ALA A O 1
ATOM 1435 N N . LYS A 1 182 ? -12.006 5.933 11.261 1.00 94.19 182 LYS A N 1
ATOM 1436 C CA . LYS A 1 182 ? -12.283 5.299 9.976 1.00 94.19 182 LYS A CA 1
ATOM 1437 C C . LYS A 1 182 ? -11.014 4.655 9.448 1.00 94.19 182 LYS A C 1
ATOM 1439 O O . LYS A 1 182 ? -10.003 5.332 9.284 1.00 94.19 182 LYS A O 1
ATOM 1444 N N . PHE A 1 183 ? -11.111 3.388 9.080 1.00 96.56 183 PHE A N 1
ATOM 1445 C CA . PHE A 1 183 ? -10.036 2.674 8.405 1.00 96.56 183 PHE A CA 1
ATOM 1446 C C . PHE A 1 183 ? -10.313 2.589 6.907 1.00 96.56 183 PHE A C 1
ATOM 1448 O O . PHE A 1 183 ? -11.456 2.353 6.494 1.00 96.56 183 PHE A O 1
ATOM 1455 N N . VAL A 1 184 ? -9.282 2.802 6.093 1.00 95.88 184 VAL A N 1
ATOM 1456 C CA . VAL A 1 184 ? -9.358 2.635 4.639 1.00 95.88 184 VAL A CA 1
ATOM 1457 C C . VAL A 1 184 ? -8.102 1.936 4.138 1.00 95.88 184 VAL A C 1
ATOM 1459 O O . VAL A 1 184 ? -7.014 2.433 4.383 1.00 95.88 184 VAL A O 1
ATOM 1462 N N . LEU A 1 185 ? -8.253 0.849 3.387 1.00 94.94 185 LEU A N 1
ATOM 1463 C CA . LEU A 1 185 ? -7.194 0.273 2.552 1.00 94.94 185 LEU A CA 1
ATOM 1464 C C . LEU A 1 185 ? -7.522 0.572 1.097 1.00 94.94 185 LEU A C 1
ATOM 1466 O O . LEU A 1 185 ? -8.672 0.392 0.689 1.00 94.94 185 LEU A O 1
ATOM 1470 N N . THR A 1 186 ? -6.545 1.042 0.328 1.00 92.38 186 THR A N 1
ATOM 1471 C CA . THR A 1 186 ? -6.720 1.312 -1.103 1.00 92.38 186 THR A CA 1
ATOM 1472 C C . THR A 1 186 ? -5.760 0.443 -1.885 1.00 92.38 186 THR A C 1
ATOM 1474 O O . THR A 1 186 ? -4.573 0.466 -1.607 1.00 92.38 186 THR A O 1
ATOM 1477 N N . GLN A 1 187 ? -6.270 -0.289 -2.867 1.00 90.25 187 GLN A N 1
ATOM 1478 C CA . GLN A 1 187 ? -5.471 -1.189 -3.688 1.00 90.25 187 GLN A CA 1
ATOM 1479 C C . GLN A 1 187 ? -5.936 -1.167 -5.136 1.00 90.25 187 GLN A C 1
ATOM 1481 O O . GLN A 1 187 ? -7.110 -0.915 -5.416 1.00 90.25 187 GLN A O 1
ATOM 1486 N N . LYS A 1 188 ? -5.021 -1.419 -6.073 1.00 87.88 188 LYS A N 1
ATOM 1487 C CA . LYS A 1 188 ? -5.385 -1.540 -7.493 1.00 87.88 188 LYS A CA 1
ATOM 1488 C C . LYS A 1 188 ? -6.086 -2.873 -7.755 1.00 87.88 188 LYS A C 1
ATOM 1490 O O . LYS A 1 188 ? -7.050 -2.923 -8.513 1.00 87.88 188 LYS A O 1
ATOM 1495 N N . GLU A 1 189 ? -5.637 -3.930 -7.086 1.00 86.19 189 GLU A N 1
ATOM 1496 C CA . GLU A 1 189 ? -6.224 -5.260 -7.189 1.00 86.19 189 GLU A CA 1
ATOM 1497 C C . GLU A 1 189 ? -7.330 -5.470 -6.143 1.00 86.19 189 GLU A C 1
ATOM 1499 O O . GLU A 1 189 ? -7.095 -5.483 -4.935 1.00 86.19 189 GLU A O 1
ATOM 1504 N N . GLY A 1 190 ? -8.570 -5.639 -6.608 1.00 87.81 190 GLY A N 1
ATOM 1505 C CA . GLY A 1 190 ? -9.732 -5.816 -5.730 1.00 87.81 190 GLY A CA 1
ATOM 1506 C C . GLY A 1 190 ? -9.815 -7.189 -5.060 1.00 87.81 190 GLY A C 1
ATOM 1507 O O . GLY A 1 190 ? -10.423 -7.305 -3.994 1.00 87.81 190 GLY A O 1
ATOM 1508 N N . ALA A 1 191 ? -9.197 -8.222 -5.645 1.00 90.56 191 ALA A N 1
ATOM 1509 C CA . ALA A 1 191 ? -9.272 -9.599 -5.151 1.00 90.56 191 ALA A CA 1
ATOM 1510 C C . ALA A 1 191 ? -8.740 -9.728 -3.714 1.00 90.56 191 ALA A C 1
ATOM 1512 O O . ALA A 1 191 ? -9.401 -10.328 -2.864 1.00 90.56 191 ALA A O 1
ATOM 1513 N N . ILE A 1 192 ? -7.607 -9.080 -3.422 1.00 91.50 192 ILE A N 1
ATOM 1514 C CA . ILE A 1 192 ? -6.990 -9.052 -2.088 1.00 91.50 192 ILE A CA 1
ATOM 1515 C C . ILE A 1 192 ? -7.939 -8.400 -1.074 1.00 91.50 192 ILE A C 1
ATOM 1517 O O . ILE A 1 192 ? -8.159 -8.928 0.015 1.00 91.50 192 ILE A O 1
ATOM 1521 N N . LEU A 1 193 ? -8.583 -7.288 -1.440 1.00 92.44 193 LEU A N 1
ATOM 1522 C CA . LEU A 1 193 ? -9.510 -6.593 -0.542 1.00 92.44 193 LEU A CA 1
ATOM 1523 C C . LEU A 1 193 ? -10.789 -7.396 -0.273 1.00 92.44 193 LEU A C 1
ATOM 1525 O O . LEU A 1 193 ? -11.271 -7.418 0.861 1.00 92.44 193 LEU A O 1
ATOM 1529 N N . HIS A 1 194 ? -11.331 -8.081 -1.283 1.00 93.44 194 HIS A N 1
ATOM 1530 C CA . HIS A 1 194 ? -12.462 -8.993 -1.094 1.00 93.44 194 HIS A CA 1
ATOM 1531 C C . HIS A 1 194 ? -12.082 -10.213 -0.246 1.00 93.44 194 HIS A C 1
ATOM 1533 O O . HIS A 1 194 ? -12.888 -10.670 0.568 1.00 93.44 194 HIS A O 1
ATOM 1539 N N . HIS A 1 195 ? -10.851 -10.713 -0.381 1.00 93.75 195 HIS A N 1
ATOM 1540 C CA . HIS A 1 195 ? -10.324 -11.765 0.481 1.00 93.75 195 HIS A CA 1
ATOM 1541 C C . HIS A 1 195 ? -10.237 -11.299 1.942 1.00 93.75 195 HIS A C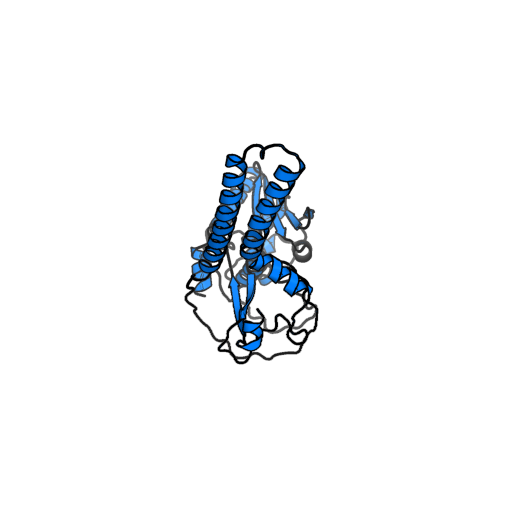 1
ATOM 1543 O O . HIS A 1 195 ? -10.805 -11.950 2.820 1.00 93.75 195 HIS A O 1
ATOM 1549 N N . ILE A 1 196 ? -9.637 -10.131 2.196 1.00 93.50 196 ILE A N 1
ATOM 1550 C CA . ILE A 1 196 ? -9.566 -9.514 3.532 1.00 93.50 196 ILE A CA 1
ATOM 1551 C C . ILE A 1 196 ? -10.967 -9.348 4.132 1.00 93.50 196 ILE A C 1
ATOM 1553 O O . ILE A 1 196 ? -11.204 -9.746 5.274 1.00 93.50 196 ILE A O 1
ATOM 1557 N N . GLN A 1 197 ? -11.920 -8.830 3.351 1.00 94.12 197 GLN A N 1
ATOM 1558 C CA . GLN A 1 197 ? -13.311 -8.678 3.779 1.00 94.12 197 GLN A CA 1
ATOM 1559 C C . GLN A 1 197 ? -13.936 -10.023 4.182 1.00 94.12 197 GLN A C 1
ATOM 1561 O O . GLN A 1 197 ? -14.612 -10.111 5.209 1.00 94.12 197 GLN A O 1
ATOM 1566 N N . LYS A 1 198 ? -13.705 -11.085 3.400 1.00 93.25 198 LYS A N 1
ATOM 1567 C CA . LYS A 1 198 ? -14.232 -12.429 3.677 1.00 93.25 198 LYS A CA 1
ATOM 1568 C C . LYS A 1 198 ? -13.635 -13.025 4.954 1.00 93.25 198 LYS A C 1
ATOM 1570 O O . LYS A 1 198 ? -14.380 -13.597 5.758 1.00 93.25 198 LYS A O 1
ATOM 1575 N N . VAL A 1 199 ? -12.324 -12.873 5.156 1.00 92.19 199 VAL A N 1
ATOM 1576 C CA . VAL A 1 199 ? -11.616 -13.384 6.340 1.00 92.19 199 VAL A CA 1
ATOM 1577 C C . VAL A 1 199 ? -12.076 -12.643 7.595 1.00 92.19 199 VAL A C 1
ATOM 1579 O O . VAL A 1 199 ? -12.649 -13.272 8.487 1.00 92.19 199 VAL A O 1
ATOM 1582 N N . LEU A 1 200 ? -11.968 -11.309 7.619 1.00 91.50 200 LEU A N 1
ATOM 1583 C CA . LEU A 1 200 ? -12.386 -10.487 8.764 1.00 91.50 200 LEU A CA 1
ATOM 1584 C C . LEU A 1 200 ? -13.893 -10.594 9.043 1.00 91.50 200 LEU A C 1
ATOM 1586 O O . LEU A 1 200 ? -14.320 -10.602 10.192 1.00 91.50 200 LEU A O 1
ATOM 1590 N N . GLY A 1 201 ? -14.720 -10.733 8.001 1.00 91.25 201 GLY A N 1
ATOM 1591 C CA . GLY A 1 201 ? -16.181 -10.792 8.127 1.00 91.25 201 GLY A CA 1
ATOM 1592 C C . GLY A 1 201 ? -16.858 -9.443 8.363 1.00 91.25 201 GLY A C 1
ATOM 1593 O O . GLY A 1 201 ? -18.051 -9.414 8.648 1.00 91.25 201 GLY A O 1
ATOM 1594 N N . PHE A 1 202 ? -16.124 -8.340 8.238 1.00 93.62 202 PHE A N 1
ATOM 1595 C CA . PHE A 1 202 ? -16.650 -6.985 8.352 1.00 93.62 202 PHE A CA 1
ATOM 1596 C C . PHE A 1 202 ? -15.976 -6.042 7.352 1.00 93.62 202 PHE A C 1
ATOM 1598 O O . PHE A 1 202 ? -14.986 -6.387 6.708 1.00 93.62 202 PHE A O 1
ATOM 1605 N N . GLY A 1 203 ? -16.518 -4.828 7.238 1.00 93.12 203 GLY A N 1
ATOM 1606 C CA . GLY A 1 203 ? -16.049 -3.813 6.302 1.00 93.12 203 GLY A CA 1
ATOM 1607 C C . GLY A 1 203 ? -16.682 -3.923 4.915 1.00 93.12 203 GLY A C 1
ATOM 1608 O O . GLY A 1 203 ? -17.336 -4.907 4.564 1.00 93.12 203 GLY A O 1
ATOM 1609 N N . ILE A 1 204 ? -16.524 -2.856 4.135 1.00 95.81 204 ILE A N 1
ATOM 1610 C CA . ILE A 1 204 ? -17.162 -2.696 2.826 1.00 95.81 204 ILE A CA 1
ATOM 1611 C C . ILE A 1 204 ? -16.081 -2.434 1.784 1.00 95.81 204 ILE A C 1
ATOM 1613 O O . ILE A 1 204 ? -15.344 -1.454 1.904 1.00 95.81 204 ILE A O 1
ATOM 1617 N N . VAL A 1 205 ? -16.028 -3.261 0.741 1.00 96.00 205 VAL A N 1
ATOM 1618 C CA . VAL A 1 205 ? -15.197 -3.016 -0.444 1.00 96.00 205 VAL A CA 1
ATOM 1619 C C . VAL A 1 205 ? -16.004 -2.226 -1.473 1.00 96.00 205 VAL A C 1
ATOM 1621 O O . VAL A 1 205 ? -17.155 -2.556 -1.757 1.00 96.00 205 VAL A O 1
ATOM 1624 N N . ARG A 1 206 ? -15.423 -1.152 -2.012 1.00 94.44 206 ARG A N 1
ATOM 1625 C CA . ARG A 1 206 ? -16.004 -0.345 -3.094 1.00 94.44 206 ARG A CA 1
ATOM 1626 C C . ARG A 1 206 ? -14.977 -0.101 -4.182 1.00 94.44 206 ARG A C 1
ATOM 1628 O O . ARG A 1 206 ? -13.845 0.264 -3.877 1.00 94.44 206 ARG A O 1
ATOM 1635 N N . GLU A 1 207 ? -15.396 -0.208 -5.431 1.00 93.69 207 GLU A N 1
ATOM 1636 C CA . GLU A 1 207 ? -14.592 0.207 -6.575 1.00 93.69 207 GLU A CA 1
ATOM 1637 C C . GLU A 1 207 ? -14.737 1.720 -6.817 1.00 93.69 207 GLU A C 1
ATOM 1639 O O . GLU A 1 207 ? -15.814 2.303 -6.675 1.00 93.69 207 GLU A O 1
ATOM 1644 N N . CYS A 1 208 ? -13.630 2.387 -7.124 1.00 86.94 208 CYS A N 1
ATOM 1645 C CA . CYS A 1 208 ? -13.519 3.823 -7.347 1.00 86.94 208 CYS A CA 1
ATOM 1646 C C . CYS A 1 208 ? -12.465 4.094 -8.431 1.00 86.94 208 CYS A C 1
ATOM 1648 O O . CYS A 1 208 ? -11.274 4.140 -8.133 1.00 86.94 208 CYS A O 1
ATOM 1650 N N . LYS A 1 209 ? -12.905 4.356 -9.671 1.00 84.12 209 LYS A N 1
ATOM 1651 C CA . LYS A 1 209 ? -12.049 4.828 -10.782 1.00 84.12 209 LYS A CA 1
ATOM 1652 C C . LYS A 1 209 ? -10.797 3.955 -11.018 1.00 84.12 209 LYS A C 1
ATOM 1654 O O . LYS A 1 209 ? -9.692 4.484 -11.094 1.00 84.12 209 LYS A O 1
ATOM 1659 N N . GLY A 1 210 ? -10.965 2.633 -11.108 1.00 85.38 210 GLY A N 1
ATOM 1660 C CA . GLY A 1 210 ? -9.863 1.691 -11.369 1.00 85.38 210 GLY A CA 1
ATOM 1661 C C . GLY A 1 210 ? -9.039 1.285 -10.140 1.00 85.38 210 GLY A C 1
ATOM 1662 O O . GLY A 1 210 ? -8.028 0.605 -10.285 1.00 85.38 210 GLY A O 1
ATOM 1663 N N . TYR A 1 211 ? -9.473 1.682 -8.942 1.00 91.06 211 TYR A N 1
ATOM 1664 C CA . TYR A 1 211 ? -8.933 1.219 -7.665 1.00 91.06 211 TYR A CA 1
ATOM 1665 C C . TYR A 1 211 ? -10.061 0.716 -6.774 1.00 91.06 211 TYR A C 1
ATOM 1667 O O . TYR A 1 211 ? -11.198 1.176 -6.867 1.00 91.06 211 TYR A O 1
ATOM 1675 N N . TYR A 1 212 ? -9.736 -0.168 -5.847 1.00 93.31 212 TYR A N 1
ATOM 1676 C CA . TYR A 1 212 ? -10.651 -0.700 -4.854 1.00 93.31 212 TYR A CA 1
ATOM 1677 C C . TYR A 1 212 ? -10.306 -0.142 -3.480 1.00 93.31 212 TYR A C 1
ATOM 1679 O O . TYR A 1 212 ? -9.148 0.118 -3.153 1.00 93.31 212 TYR A O 1
ATOM 1687 N N . ARG A 1 213 ? -11.337 0.079 -2.667 1.00 95.38 213 ARG A N 1
ATOM 1688 C CA . ARG A 1 213 ? -11.211 0.596 -1.308 1.00 95.38 213 ARG A CA 1
ATOM 1689 C C . ARG A 1 213 ? -11.969 -0.282 -0.340 1.00 95.38 213 ARG A C 1
ATOM 1691 O O . ARG A 1 213 ? -13.191 -0.368 -0.430 1.00 95.38 213 ARG A O 1
ATOM 1698 N N . PHE A 1 214 ? -11.262 -0.859 0.618 1.00 96.31 214 PHE A N 1
ATOM 1699 C CA . PHE A 1 214 ? -11.858 -1.508 1.774 1.00 96.31 214 PHE A CA 1
ATOM 1700 C C . PHE A 1 214 ? -12.015 -0.469 2.879 1.00 96.31 214 PHE A C 1
ATOM 1702 O O . PHE A 1 214 ? -11.060 0.213 3.239 1.00 96.31 214 PHE A O 1
ATOM 1709 N N . ILE A 1 215 ? -13.237 -0.289 3.371 1.00 96.56 215 ILE A N 1
ATOM 1710 C CA . ILE A 1 215 ? -13.597 0.787 4.289 1.00 96.56 215 ILE A CA 1
ATOM 1711 C C . ILE A 1 215 ? -14.289 0.198 5.514 1.00 96.56 215 ILE A C 1
ATOM 1713 O O . ILE A 1 215 ? -15.298 -0.498 5.387 1.00 96.56 215 ILE A O 1
ATOM 1717 N N . VAL A 1 216 ? -13.813 0.578 6.699 1.00 96.50 216 VAL A N 1
ATOM 1718 C CA . VAL A 1 216 ? -14.452 0.269 7.984 1.00 96.50 216 VAL A CA 1
ATOM 1719 C C . VAL A 1 216 ? -14.811 1.577 8.683 1.00 96.50 216 VAL A C 1
ATOM 1721 O O . VAL A 1 216 ? -13.987 2.489 8.777 1.00 96.50 216 VAL A O 1
ATOM 1724 N N . LYS A 1 217 ? -16.071 1.697 9.116 1.00 93.31 217 LYS A N 1
ATOM 1725 C CA . LYS A 1 217 ? -16.615 2.896 9.783 1.00 93.31 217 LYS A CA 1
ATOM 1726 C C . LYS A 1 217 ? -17.328 2.595 11.098 1.00 93.31 217 LYS A C 1
ATOM 1728 O O . LYS A 1 217 ? -17.472 3.501 11.911 1.00 93.31 217 LYS A O 1
ATOM 1733 N N . ASP A 1 218 ? -17.823 1.375 11.275 1.00 92.31 218 ASP A N 1
ATOM 1734 C CA . ASP A 1 218 ? -18.628 1.017 12.442 1.00 92.31 218 ASP A CA 1
ATOM 1735 C C . ASP A 1 218 ? -17.745 0.947 13.686 1.00 92.31 218 ASP A C 1
ATOM 1737 O O . ASP A 1 218 ? -16.661 0.366 13.630 1.00 92.31 218 ASP A O 1
ATOM 1741 N N . THR A 1 219 ? -18.209 1.498 14.813 1.00 90.06 219 THR A N 1
ATOM 1742 C CA . THR A 1 219 ? -17.404 1.574 16.043 1.00 90.06 219 THR A CA 1
ATOM 1743 C C . THR A 1 219 ? -16.928 0.191 16.502 1.00 90.06 219 THR A C 1
ATOM 1745 O O . THR A 1 219 ? -15.749 0.030 16.797 1.00 90.06 219 THR A O 1
ATOM 1748 N N . ASN A 1 220 ? -17.802 -0.823 16.487 1.00 91.25 220 ASN A N 1
ATOM 1749 C CA . ASN A 1 220 ? -17.462 -2.186 16.921 1.00 91.25 220 ASN A CA 1
ATOM 1750 C C . ASN A 1 220 ? -16.372 -2.816 16.040 1.00 91.25 220 ASN A C 1
ATOM 1752 O O . ASN A 1 220 ? -15.427 -3.416 16.542 1.00 91.25 220 ASN A O 1
ATOM 1756 N N . ASN A 1 221 ? -16.469 -2.625 14.722 1.00 93.56 221 ASN A N 1
ATOM 1757 C CA . ASN A 1 221 ? -15.490 -3.144 13.767 1.00 93.56 221 ASN A CA 1
ATOM 1758 C C . ASN A 1 221 ? -14.146 -2.406 13.884 1.00 93.56 221 ASN A C 1
ATOM 1760 O O . ASN A 1 221 ? -13.086 -3.015 13.761 1.00 93.56 221 ASN A O 1
ATOM 1764 N N . ILE A 1 222 ? -14.176 -1.099 14.161 1.00 93.50 222 ILE A N 1
ATOM 1765 C CA . ILE A 1 222 ? -12.969 -0.327 14.476 1.00 93.50 222 ILE A CA 1
ATOM 1766 C C . ILE A 1 222 ? -12.338 -0.812 15.785 1.00 93.50 222 ILE A C 1
ATOM 1768 O O . ILE A 1 222 ? -11.122 -0.929 15.853 1.00 93.50 222 ILE A O 1
ATOM 1772 N N . LEU A 1 223 ? -13.132 -1.134 16.804 1.00 91.81 223 LEU A N 1
ATOM 1773 C CA . LEU A 1 223 ? -12.635 -1.648 18.080 1.00 91.81 223 LEU A CA 1
ATOM 1774 C C . LEU A 1 223 ? -11.951 -3.019 17.917 1.00 91.81 223 LEU A C 1
ATOM 1776 O O . LEU A 1 223 ? -10.881 -3.230 18.484 1.00 91.81 223 LEU A O 1
ATOM 1780 N N . LEU A 1 224 ? -12.475 -3.895 17.050 1.00 92.62 224 LEU A N 1
ATOM 1781 C CA . LEU A 1 224 ? -11.777 -5.125 16.647 1.00 92.62 224 LEU A CA 1
ATOM 1782 C C . LEU A 1 224 ? -10.431 -4.833 15.964 1.00 92.62 224 LEU A C 1
ATOM 1784 O O . LEU A 1 224 ? -9.432 -5.471 16.288 1.00 92.62 224 LEU A O 1
ATOM 1788 N N . LEU A 1 225 ? -10.375 -3.844 15.064 1.00 94.00 225 LEU A N 1
ATOM 1789 C CA . LEU A 1 225 ? -9.112 -3.416 14.446 1.00 94.00 225 LEU A CA 1
ATOM 1790 C C . LEU A 1 225 ? -8.134 -2.826 15.471 1.00 94.00 225 LEU A C 1
ATOM 1792 O O . LEU A 1 225 ? -6.937 -3.080 15.380 1.00 94.00 225 LEU A O 1
ATOM 1796 N N . VAL A 1 226 ? -8.621 -2.085 16.471 1.00 92.88 226 VAL A N 1
ATOM 1797 C CA . VAL A 1 226 ? -7.785 -1.593 17.576 1.00 92.88 226 VAL A CA 1
ATOM 1798 C C . VAL A 1 226 ? -7.177 -2.763 18.343 1.00 92.88 226 VAL A C 1
ATOM 1800 O O . VAL A 1 226 ? -5.993 -2.704 18.651 1.00 92.88 226 VAL A O 1
ATOM 1803 N N . TYR A 1 227 ? -7.918 -3.846 18.594 1.00 91.50 227 TYR A N 1
ATOM 1804 C CA . TYR A 1 227 ? -7.350 -5.040 19.231 1.00 91.50 227 TYR A CA 1
ATOM 1805 C C . TYR A 1 227 ? -6.311 -5.762 18.370 1.00 91.50 227 TYR A C 1
ATOM 1807 O O . TYR A 1 227 ? -5.378 -6.332 18.923 1.00 91.50 227 TYR A O 1
ATOM 1815 N N . ILE A 1 228 ? -6.432 -5.712 17.040 1.00 92.25 228 ILE A N 1
ATOM 1816 C CA . ILE A 1 228 ? -5.405 -6.252 16.136 1.00 92.25 228 ILE A CA 1
ATOM 1817 C C . ILE A 1 228 ? -4.151 -5.368 16.152 1.00 92.25 228 ILE A C 1
ATOM 1819 O O . ILE A 1 228 ? -3.038 -5.887 16.186 1.00 92.25 228 ILE A O 1
ATOM 1823 N N . PHE A 1 229 ? -4.306 -4.043 16.123 1.00 92.94 229 PHE A N 1
ATOM 1824 C CA . PHE A 1 229 ? -3.188 -3.109 15.957 1.00 92.94 229 PHE A CA 1
ATOM 1825 C C . PHE A 1 229 ? -2.474 -2.737 17.266 1.00 92.94 229 PHE A C 1
ATOM 1827 O O . PHE A 1 229 ? -1.267 -2.489 17.256 1.00 92.94 229 PHE A O 1
ATOM 1834 N N . ASN A 1 230 ? -3.178 -2.681 18.397 1.00 91.12 230 ASN A N 1
ATOM 1835 C CA . ASN A 1 230 ? -2.615 -2.194 19.657 1.00 91.12 230 ASN A CA 1
ATOM 1836 C C . ASN A 1 230 ? -1.509 -3.127 20.179 1.00 91.12 230 ASN A C 1
ATOM 1838 O O . ASN A 1 230 ? -1.779 -4.261 20.556 1.00 91.12 230 ASN A O 1
ATOM 1842 N N . GLY A 1 231 ? -0.267 -2.635 20.211 1.00 85.00 231 GLY A N 1
ATOM 1843 C CA . GLY A 1 231 ? 0.918 -3.412 20.598 1.00 85.00 231 GLY A CA 1
ATOM 1844 C C . GLY A 1 231 ? 1.546 -4.255 19.482 1.00 85.00 231 GLY A C 1
ATOM 1845 O O . GLY A 1 231 ? 2.569 -4.884 19.725 1.00 85.00 231 GLY A O 1
ATOM 1846 N N . ASN A 1 232 ? 0.981 -4.240 18.268 1.00 89.56 232 ASN A N 1
ATOM 1847 C CA . ASN A 1 232 ? 1.457 -5.049 17.138 1.00 89.56 232 ASN A CA 1
ATOM 1848 C C . ASN A 1 232 ? 1.962 -4.214 15.943 1.00 89.56 232 ASN A C 1
ATOM 1850 O O . ASN A 1 232 ? 2.522 -4.775 15.003 1.00 89.56 232 ASN A O 1
ATOM 1854 N N . LEU A 1 233 ? 1.757 -2.893 15.943 1.00 90.75 233 LEU A N 1
ATOM 1855 C CA . LEU A 1 233 ? 2.270 -1.987 14.904 1.00 90.75 233 LEU A CA 1
ATOM 1856 C C . LEU A 1 233 ? 3.774 -1.737 15.067 1.00 90.75 233 LEU A C 1
ATOM 1858 O O . LEU A 1 233 ? 4.245 -1.512 16.184 1.00 90.75 233 LEU A O 1
ATOM 1862 N N . VAL A 1 234 ? 4.502 -1.702 13.953 1.00 90.12 234 VAL A N 1
ATOM 1863 C CA . VAL A 1 234 ? 5.952 -1.452 13.917 1.00 90.12 234 VAL A CA 1
ATOM 1864 C C . VAL A 1 234 ? 6.261 0.027 13.678 1.00 90.12 234 VAL A C 1
ATOM 1866 O O . VAL A 1 234 ? 7.172 0.588 14.290 1.00 90.12 234 VAL A O 1
ATOM 1869 N N . LEU A 1 235 ? 5.511 0.692 12.796 1.00 89.25 235 LEU A N 1
ATOM 1870 C CA . LEU A 1 235 ? 5.795 2.065 12.392 1.00 89.25 235 LEU A CA 1
ATOM 1871 C C . LEU A 1 235 ? 5.311 3.061 13.454 1.00 89.25 235 LEU A C 1
ATOM 1873 O O . LEU A 1 235 ? 4.120 3.163 13.760 1.00 89.25 235 LEU A O 1
ATOM 1877 N N . SER A 1 236 ? 6.228 3.892 13.952 1.00 87.56 236 SER A N 1
ATOM 1878 C CA . SER A 1 236 ? 5.95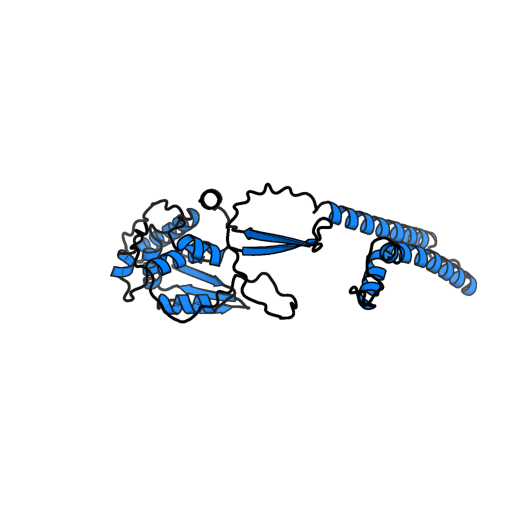1 4.892 14.996 1.00 87.56 236 SER A CA 1
ATOM 1879 C C . SER A 1 236 ? 4.850 5.890 14.607 1.00 87.56 236 SER A C 1
ATOM 1881 O O . SER A 1 236 ? 4.027 6.286 15.438 1.00 87.56 236 SER A O 1
ATOM 1883 N N . GLN A 1 237 ? 4.772 6.269 13.328 1.00 88.62 237 GLN A N 1
ATOM 1884 C CA . GLN A 1 237 ? 3.703 7.134 12.827 1.00 88.62 237 GLN A CA 1
ATOM 1885 C C . GLN A 1 237 ? 2.327 6.454 12.919 1.00 88.62 237 GLN A C 1
ATOM 1887 O O . GLN A 1 237 ? 1.348 7.105 13.291 1.00 88.62 237 GLN A O 1
ATOM 1892 N N . ARG A 1 238 ? 2.241 5.151 12.622 1.00 90.38 238 ARG A N 1
ATOM 1893 C CA . ARG A 1 238 ? 0.991 4.379 12.696 1.00 90.38 238 ARG A CA 1
ATOM 1894 C C . ARG A 1 238 ? 0.544 4.193 14.141 1.00 90.38 238 ARG A C 1
ATOM 1896 O O . ARG A 1 238 ? -0.637 4.360 14.434 1.00 90.38 238 ARG A O 1
ATOM 1903 N N . GLN A 1 239 ? 1.487 3.966 15.055 1.00 90.31 239 GLN A N 1
ATOM 1904 C CA . GLN A 1 239 ? 1.216 3.934 16.495 1.00 90.31 239 GLN A CA 1
ATOM 1905 C C . GLN A 1 239 ? 0.622 5.262 16.994 1.00 90.31 239 GLN A C 1
ATOM 1907 O O . GLN A 1 239 ? -0.359 5.260 17.737 1.00 90.31 239 GLN A O 1
ATOM 1912 N N . ARG A 1 240 ? 1.145 6.409 16.534 1.00 89.44 240 ARG A N 1
ATOM 1913 C CA . ARG A 1 240 ? 0.583 7.729 16.875 1.00 89.44 240 ARG A CA 1
ATOM 1914 C C . ARG A 1 240 ? -0.854 7.893 16.367 1.00 89.44 240 ARG A C 1
ATOM 1916 O O . ARG A 1 240 ? -1.716 8.322 17.129 1.00 89.44 240 ARG A O 1
ATOM 1923 N N . GLN A 1 241 ? -1.123 7.506 15.117 1.00 91.75 241 GLN A N 1
ATOM 1924 C CA . GLN A 1 241 ? -2.476 7.544 14.538 1.00 91.75 241 GLN A CA 1
ATOM 1925 C C . GLN A 1 241 ? -3.451 6.630 15.300 1.00 91.75 241 GLN A C 1
ATOM 1927 O O . GLN A 1 241 ? -4.604 6.997 15.530 1.00 91.75 241 GLN A O 1
ATOM 1932 N N . LEU A 1 242 ? -2.986 5.458 15.743 1.00 92.81 242 LEU A N 1
ATOM 1933 C CA . LEU A 1 242 ? -3.774 4.561 16.587 1.00 92.81 242 LEU A CA 1
ATOM 1934 C C . LEU A 1 242 ? -4.080 5.189 17.958 1.00 92.81 242 LEU A C 1
ATOM 1936 O O . LEU A 1 242 ? -5.195 5.051 18.458 1.00 92.81 242 LEU A O 1
ATOM 1940 N N . GLY A 1 243 ? -3.132 5.924 18.545 1.00 90.94 243 GLY A N 1
ATOM 1941 C CA . GLY A 1 243 ? -3.357 6.683 19.778 1.00 90.94 243 GLY A CA 1
ATOM 1942 C C . GLY A 1 243 ? -4.498 7.696 19.645 1.00 90.94 243 GLY A C 1
ATOM 1943 O O . GLY A 1 243 ? -5.355 7.789 20.523 1.00 90.94 243 GLY A O 1
ATOM 1944 N N . GLU A 1 244 ? -4.585 8.394 18.510 1.00 90.19 244 GLU A N 1
ATOM 1945 C CA . GLU A 1 244 ? -5.701 9.306 18.225 1.00 90.19 244 GLU A CA 1
ATOM 1946 C C . GLU A 1 244 ? -7.047 8.576 18.104 1.00 90.19 244 GLU A C 1
ATOM 1948 O O . GLU A 1 244 ? -8.070 9.083 18.578 1.00 90.19 244 GLU A O 1
ATOM 1953 N N . TRP A 1 245 ? -7.065 7.380 17.502 1.00 91.88 245 TRP A N 1
ATOM 1954 C CA . TRP A 1 245 ? -8.256 6.525 17.489 1.00 91.88 245 TRP A CA 1
ATOM 1955 C C . TRP A 1 245 ? -8.689 6.140 18.897 1.00 91.88 245 TRP A C 1
ATOM 1957 O O . TRP A 1 245 ? -9.857 6.330 19.227 1.00 91.88 245 TRP A O 1
ATOM 1967 N N . ILE A 1 246 ? -7.768 5.643 19.726 1.00 91.06 246 ILE A N 1
ATOM 1968 C CA . ILE A 1 246 ? -8.062 5.226 21.103 1.00 91.06 246 ILE A CA 1
ATOM 1969 C C . ILE A 1 246 ? -8.626 6.399 21.908 1.00 91.06 246 ILE A C 1
ATOM 1971 O O . ILE A 1 246 ? -9.681 6.257 22.519 1.00 91.06 246 ILE A O 1
ATOM 1975 N N . ASN A 1 247 ? -8.009 7.580 21.826 1.00 90.06 247 ASN A N 1
ATOM 1976 C CA . ASN A 1 247 ? -8.515 8.782 22.494 1.00 90.06 247 ASN A CA 1
ATOM 1977 C C . ASN A 1 247 ? -9.938 9.133 22.036 1.00 90.06 247 ASN A C 1
ATOM 1979 O O . ASN A 1 247 ? -10.807 9.437 22.851 1.00 90.06 247 ASN A O 1
ATOM 1983 N N . THR A 1 248 ? -10.199 9.039 20.732 1.00 88.00 248 THR A N 1
ATOM 1984 C CA . THR A 1 248 ? -11.524 9.315 20.161 1.00 88.00 248 THR A CA 1
ATOM 1985 C C . THR A 1 248 ? -12.572 8.299 20.618 1.00 88.00 248 THR A C 1
ATOM 1987 O O . THR A 1 248 ? -13.705 8.673 20.916 1.00 88.00 248 THR A O 1
ATOM 1990 N N . LEU A 1 249 ? -12.207 7.017 20.689 1.00 88.50 249 LEU A N 1
ATOM 1991 C CA . LEU A 1 249 ? -13.092 5.944 21.145 1.00 88.50 249 LEU A CA 1
ATOM 1992 C C . LEU A 1 249 ? -13.367 6.042 22.648 1.00 88.50 249 LEU A C 1
ATOM 1994 O O . LEU A 1 249 ? -14.517 5.898 23.051 1.00 88.50 249 LEU A O 1
ATOM 1998 N N . ASN A 1 250 ? -12.354 6.358 23.456 1.00 89.88 250 ASN A N 1
ATOM 1999 C CA . ASN A 1 250 ? -12.502 6.556 24.897 1.00 89.88 250 ASN A CA 1
ATOM 2000 C C . ASN A 1 250 ? -13.472 7.704 25.205 1.00 89.88 250 ASN A C 1
ATOM 2002 O O . ASN A 1 250 ? -14.376 7.528 26.013 1.00 89.88 250 ASN A O 1
ATOM 2006 N N . ILE A 1 251 ? -13.349 8.841 24.507 1.00 86.31 251 ILE A N 1
ATOM 2007 C CA . ILE A 1 251 ? -14.259 9.989 24.681 1.00 86.31 251 ILE A CA 1
ATOM 2008 C C . ILE A 1 251 ? -15.695 9.634 24.275 1.00 86.31 251 ILE A C 1
ATOM 2010 O O . ILE A 1 251 ? -16.648 10.071 24.914 1.00 86.31 251 ILE A O 1
ATOM 2014 N N . LYS A 1 252 ? -15.867 8.878 23.187 1.00 84.56 252 LYS A N 1
ATOM 2015 C CA . LYS A 1 252 ? -17.189 8.622 22.610 1.00 84.56 252 LYS A CA 1
ATOM 2016 C C . LYS A 1 252 ? -17.959 7.514 23.331 1.00 84.56 252 LYS A C 1
ATOM 2018 O O . LYS A 1 252 ? -19.166 7.634 23.503 1.00 84.56 252 LYS A O 1
ATOM 2023 N N . GLU A 1 253 ? -17.272 6.441 23.705 1.00 81.88 253 GLU A N 1
ATOM 2024 C CA . GLU A 1 253 ? -17.876 5.225 24.264 1.00 81.88 253 GLU A CA 1
ATOM 2025 C C . GLU A 1 253 ? -17.607 5.085 25.779 1.00 81.88 253 GLU A C 1
ATOM 2027 O O . GLU A 1 253 ? -17.953 4.063 26.366 1.00 81.88 253 GLU A O 1
ATOM 2032 N N . ASN A 1 254 ? -16.989 6.090 26.426 1.00 79.00 254 ASN A N 1
ATOM 2033 C CA . ASN A 1 254 ? -16.557 6.054 27.836 1.00 79.00 254 ASN A CA 1
ATOM 2034 C C . ASN A 1 254 ? -15.710 4.810 28.176 1.00 79.00 254 ASN A C 1
ATOM 2036 O O . ASN A 1 254 ? -15.864 4.181 29.223 1.00 79.00 254 ASN A O 1
ATOM 2040 N N . LEU A 1 255 ? -14.808 4.444 27.264 1.00 79.56 255 LEU A N 1
ATOM 2041 C CA . LEU A 1 255 ? -13.874 3.332 27.442 1.00 79.56 255 LEU A CA 1
ATOM 2042 C C . LEU A 1 255 ? -12.564 3.815 28.083 1.00 79.56 255 LEU A C 1
ATOM 2044 O O . LEU A 1 255 ? -12.153 4.956 27.896 1.00 79.56 255 LEU A O 1
ATOM 2048 N N . ASN A 1 256 ? -11.880 2.915 28.796 1.00 78.81 256 ASN A N 1
ATOM 2049 C CA . ASN A 1 256 ? -10.553 3.148 29.380 1.00 78.81 256 ASN A CA 1
ATOM 2050 C C . ASN A 1 256 ? -9.485 2.314 28.653 1.00 78.81 256 ASN A C 1
ATOM 2052 O O . ASN A 1 256 ? -8.763 1.529 29.270 1.00 78.81 256 ASN A O 1
ATOM 2056 N N . LEU A 1 257 ? -9.414 2.422 27.323 1.00 80.69 257 LEU A N 1
ATOM 2057 C CA . LEU A 1 257 ? -8.382 1.736 26.546 1.00 80.69 257 LEU A CA 1
ATOM 2058 C C . LEU A 1 257 ? -7.064 2.513 26.632 1.00 80.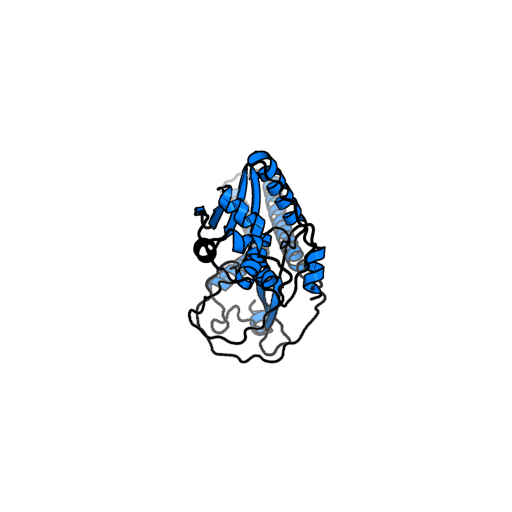69 257 LEU A C 1
ATOM 2060 O O . LEU A 1 257 ? -7.031 3.715 26.371 1.00 80.69 257 LEU A O 1
ATOM 2064 N N . ALA A 1 258 ? -5.974 1.820 26.960 1.00 81.94 258 ALA A N 1
ATOM 2065 C CA . ALA A 1 258 ? -4.623 2.368 26.926 1.00 81.94 258 ALA A CA 1
ATOM 2066 C C . ALA A 1 258 ? -3.869 1.854 25.691 1.00 81.94 258 ALA A C 1
ATOM 2068 O O . ALA A 1 258 ? -3.993 0.686 25.304 1.00 81.94 258 ALA A O 1
ATOM 2069 N N . LEU A 1 259 ? -3.078 2.731 25.072 1.00 81.62 259 LEU A N 1
ATOM 2070 C CA . LEU A 1 259 ? -2.160 2.334 24.011 1.00 81.62 259 LEU A CA 1
ATOM 2071 C C . LEU A 1 259 ? -1.002 1.546 24.627 1.00 81.62 259 LEU A C 1
ATOM 2073 O O . LEU A 1 259 ? -0.404 1.995 25.602 1.00 81.62 259 LEU A O 1
ATOM 2077 N N . ASN A 1 260 ? -0.687 0.388 24.054 1.00 78.19 260 ASN A N 1
ATOM 2078 C CA . ASN A 1 260 ? 0.460 -0.407 24.457 1.00 78.19 260 ASN A CA 1
ATOM 2079 C C . ASN A 1 260 ? 1.709 0.108 23.713 1.00 78.19 260 ASN A C 1
ATOM 2081 O O . ASN A 1 260 ? 1.784 -0.061 22.493 1.00 78.19 260 ASN A O 1
ATOM 2085 N N . PRO A 1 261 ? 2.675 0.760 24.388 1.00 64.88 261 PRO A N 1
ATOM 2086 C CA . PRO A 1 261 ? 3.753 1.500 23.729 1.00 64.88 261 PRO A CA 1
ATOM 2087 C C . PRO A 1 261 ? 4.921 0.607 23.272 1.00 64.88 261 PRO A C 1
ATOM 2089 O O . PRO A 1 261 ? 6.048 1.083 23.145 1.00 64.88 261 PRO A O 1
ATOM 2092 N N . ILE A 1 262 ? 4.693 -0.692 23.057 1.00 71.94 262 ILE A N 1
ATOM 2093 C CA . ILE A 1 262 ? 5.761 -1.628 22.693 1.00 71.94 262 ILE A CA 1
ATOM 2094 C C . ILE A 1 262 ? 6.325 -1.248 21.321 1.00 71.94 262 ILE A C 1
ATOM 2096 O O . ILE A 1 262 ? 5.630 -1.271 20.306 1.00 71.94 262 ILE A O 1
ATOM 2100 N N . MET A 1 263 ? 7.618 -0.928 21.291 1.00 69.75 263 MET A N 1
ATOM 2101 C CA . MET A 1 263 ? 8.371 -0.784 20.050 1.00 69.75 263 MET A CA 1
ATOM 2102 C C . MET A 1 263 ? 8.738 -2.171 19.528 1.00 69.75 263 MET A C 1
ATOM 2104 O O . MET A 1 263 ? 9.789 -2.719 19.868 1.00 69.75 263 MET A O 1
ATOM 2108 N N . LEU A 1 264 ? 7.855 -2.743 18.713 1.00 79.81 264 LEU A N 1
ATOM 2109 C CA . LEU A 1 264 ? 8.132 -3.994 18.023 1.00 79.81 264 LEU A CA 1
ATOM 2110 C C . LEU A 1 264 ? 9.115 -3.744 16.872 1.00 79.81 264 LEU A C 1
ATOM 2112 O O . LEU A 1 264 ? 9.035 -2.724 16.185 1.00 79.81 264 LEU A O 1
ATOM 2116 N N . LYS A 1 265 ? 10.038 -4.680 16.649 1.00 82.50 265 LYS A N 1
ATOM 2117 C CA . LYS A 1 265 ? 10.934 -4.666 15.487 1.00 82.50 265 LYS A CA 1
ATOM 2118 C C . LYS A 1 265 ? 10.514 -5.770 14.511 1.00 82.50 265 LYS A C 1
ATOM 2120 O O . LYS A 1 265 ? 10.076 -6.818 14.986 1.00 82.50 265 LYS A O 1
ATOM 2125 N N . PRO A 1 266 ? 10.640 -5.556 13.190 1.00 82.06 266 PRO A N 1
ATOM 2126 C CA . PRO A 1 266 ? 10.412 -6.606 12.200 1.00 82.06 266 PRO A CA 1
ATOM 2127 C C . PRO A 1 266 ? 11.299 -7.828 12.457 1.00 82.06 266 PRO A C 1
ATOM 2129 O O . PRO A 1 266 ? 12.412 -7.685 12.958 1.00 82.06 266 PRO A O 1
ATOM 2132 N N . THR A 1 267 ? 10.854 -9.022 12.083 1.00 80.88 267 THR A N 1
ATOM 2133 C CA . THR A 1 267 ? 11.700 -10.226 12.093 1.00 80.88 267 THR A CA 1
ATOM 2134 C C . THR A 1 267 ? 11.514 -11.007 10.794 1.00 80.88 267 THR A C 1
ATOM 2136 O O . THR A 1 267 ? 10.516 -10.831 10.106 1.00 80.88 267 THR A O 1
ATOM 2139 N N . LEU A 1 268 ? 12.470 -11.870 10.432 1.00 81.56 268 LEU A N 1
ATOM 2140 C CA . LEU A 1 268 ? 12.323 -12.760 9.265 1.00 81.56 268 LEU A CA 1
ATOM 2141 C C . LEU A 1 268 ? 11.440 -13.984 9.556 1.00 81.56 268 LEU A C 1
ATOM 2143 O O . LEU A 1 268 ? 11.019 -14.675 8.636 1.00 81.56 268 LEU A O 1
ATOM 2147 N N . SER A 1 269 ? 11.184 -14.265 10.833 1.00 79.75 269 SER A N 1
ATOM 2148 C CA . SER A 1 269 ? 10.335 -15.368 11.289 1.00 79.75 269 SER A CA 1
ATOM 2149 C C . SER A 1 269 ? 8.846 -15.029 11.283 1.00 79.75 269 SER A C 1
ATOM 2151 O O . SER A 1 269 ? 8.022 -15.930 11.398 1.00 79.75 269 SER A O 1
ATOM 2153 N N . ASP A 1 270 ? 8.492 -13.745 11.201 1.00 81.94 270 ASP A N 1
ATOM 2154 C CA . ASP A 1 270 ? 7.105 -13.300 11.200 1.00 81.94 270 ASP A CA 1
ATOM 2155 C C . ASP A 1 270 ? 6.589 -13.010 9.781 1.00 81.94 270 ASP A C 1
ATOM 2157 O O . ASP A 1 270 ? 7.338 -12.744 8.841 1.00 81.94 270 ASP A O 1
ATOM 2161 N N . ALA A 1 271 ? 5.267 -13.055 9.618 1.00 87.81 271 ALA A N 1
ATOM 2162 C CA . ALA A 1 271 ? 4.615 -12.739 8.349 1.00 87.81 271 ALA A CA 1
ATOM 2163 C C . ALA A 1 271 ? 4.442 -11.222 8.127 1.00 87.81 271 ALA A C 1
ATOM 2165 O O . ALA A 1 271 ? 3.758 -10.802 7.197 1.00 87.81 271 ALA A O 1
ATOM 2166 N N . TRP A 1 272 ? 5.006 -10.369 8.990 1.00 89.50 272 TRP A N 1
ATOM 2167 C CA . TRP A 1 272 ? 4.783 -8.928 8.891 1.00 89.50 272 TRP A CA 1
ATOM 2168 C C . TRP A 1 272 ? 5.547 -8.361 7.704 1.00 89.50 272 TRP A C 1
ATOM 2170 O O . TRP A 1 272 ? 4.987 -7.578 6.938 1.00 89.50 272 TRP A O 1
ATOM 2180 N N . LEU A 1 273 ? 6.801 -8.790 7.517 1.00 89.69 273 LEU A N 1
ATOM 2181 C CA . LEU A 1 273 ? 7.633 -8.304 6.419 1.00 89.69 273 LEU A CA 1
ATOM 2182 C C . LEU A 1 273 ? 7.057 -8.699 5.054 1.00 89.69 273 LEU A C 1
ATOM 2184 O O . LEU A 1 273 ? 7.125 -7.897 4.125 1.00 89.69 273 LEU A O 1
ATOM 2188 N N . SER A 1 274 ? 6.449 -9.884 4.934 1.00 89.81 274 SER A N 1
ATOM 2189 C CA . SER A 1 274 ? 5.782 -10.300 3.694 1.00 89.81 274 SER A CA 1
ATOM 2190 C C . SER A 1 274 ? 4.559 -9.434 3.401 1.00 89.81 274 SER A C 1
ATOM 2192 O O . SER A 1 274 ? 4.456 -8.903 2.301 1.00 89.81 274 SER A O 1
ATOM 2194 N N . GLY A 1 275 ? 3.700 -9.178 4.393 1.00 89.56 275 GLY A N 1
ATOM 2195 C CA . GLY A 1 275 ? 2.559 -8.274 4.217 1.00 89.56 275 GLY A CA 1
ATOM 2196 C C . GLY A 1 275 ? 2.974 -6.842 3.889 1.00 89.56 275 GLY A C 1
ATOM 2197 O O . GLY A 1 275 ? 2.393 -6.209 3.013 1.00 89.56 275 GLY A O 1
ATOM 2198 N N . PHE A 1 276 ? 4.017 -6.336 4.547 1.00 90.38 276 PHE A N 1
ATOM 2199 C CA . PHE A 1 276 ? 4.561 -5.007 4.268 1.00 90.38 276 PHE A CA 1
ATOM 2200 C C . PHE A 1 276 ? 5.181 -4.919 2.862 1.00 90.38 276 PHE A C 1
ATOM 2202 O O . PHE A 1 276 ? 5.033 -3.909 2.176 1.00 90.38 276 PHE A O 1
ATOM 2209 N N . THR A 1 277 ? 5.821 -5.998 2.407 1.00 90.50 277 THR A N 1
ATOM 2210 C CA . THR A 1 277 ? 6.374 -6.121 1.052 1.00 90.50 277 THR A CA 1
ATOM 2211 C C . THR A 1 277 ? 5.281 -6.236 -0.011 1.00 90.50 277 THR A C 1
ATOM 2213 O O . THR A 1 277 ? 5.431 -5.664 -1.081 1.00 90.50 277 THR A O 1
ATOM 2216 N N . ASP A 1 278 ? 4.164 -6.909 0.265 1.00 88.75 278 ASP A N 1
ATOM 2217 C CA . ASP A 1 278 ? 3.030 -6.961 -0.671 1.00 88.75 278 ASP A CA 1
ATOM 2218 C C . ASP A 1 278 ? 2.393 -5.575 -0.882 1.00 88.75 278 ASP A C 1
ATOM 2220 O O . ASP A 1 278 ? 1.846 -5.296 -1.952 1.00 88.75 278 ASP A O 1
ATOM 2224 N N . ALA A 1 279 ? 2.470 -4.707 0.132 1.00 88.56 279 ALA A N 1
ATOM 2225 C CA . ALA A 1 279 ? 1.967 -3.339 0.066 1.00 88.56 279 ALA A CA 1
ATOM 2226 C C . ALA A 1 279 ? 2.936 -2.381 -0.658 1.00 88.56 279 ALA A C 1
ATOM 2228 O O . ALA A 1 279 ? 2.573 -1.761 -1.654 1.00 88.56 279 ALA A O 1
ATOM 2229 N N . GLU A 1 280 ? 4.184 -2.278 -0.187 1.00 87.75 280 GLU A N 1
ATOM 2230 C CA . GLU A 1 280 ? 5.145 -1.245 -0.634 1.00 87.75 280 GLU A CA 1
ATOM 2231 C C . GLU A 1 280 ? 6.314 -1.801 -1.468 1.00 87.75 280 GLU A C 1
ATOM 2233 O O . GLU A 1 280 ? 7.129 -1.057 -2.023 1.00 87.75 280 GLU A O 1
ATOM 2238 N N . GLY A 1 281 ? 6.453 -3.122 -1.527 1.00 86.88 281 GLY A N 1
ATOM 2239 C CA . GLY A 1 281 ? 7.565 -3.792 -2.183 1.00 86.88 281 GLY A CA 1
ATOM 2240 C C . GLY A 1 281 ? 7.452 -3.780 -3.703 1.00 86.88 281 GLY A C 1
ATOM 2241 O O . GLY A 1 281 ? 6.386 -3.952 -4.293 1.00 86.88 281 GLY A O 1
ATOM 2242 N N . CYS A 1 282 ? 8.597 -3.625 -4.363 1.00 85.69 282 CYS A N 1
ATOM 2243 C CA . CYS A 1 282 ? 8.691 -3.656 -5.816 1.00 85.69 282 CYS A CA 1
ATOM 2244 C C . CYS A 1 282 ? 9.865 -4.526 -6.267 1.00 85.69 282 CYS A C 1
ATOM 2246 O O . CYS A 1 282 ? 11.033 -4.220 -6.008 1.00 85.69 282 CYS A O 1
ATOM 2248 N N . PHE A 1 283 ? 9.551 -5.601 -6.993 1.00 89.81 283 PHE A N 1
ATOM 2249 C CA . PHE A 1 283 ? 10.534 -6.440 -7.669 1.00 89.81 283 PHE A CA 1
ATOM 2250 C C . PHE A 1 283 ? 10.733 -5.943 -9.098 1.00 89.81 283 PHE A C 1
ATOM 2252 O O . PHE A 1 283 ? 9.805 -5.882 -9.901 1.00 89.81 283 PHE A O 1
ATOM 2259 N N . ASN A 1 284 ? 11.965 -5.579 -9.425 1.00 88.25 284 ASN A N 1
ATOM 2260 C CA . ASN A 1 284 ? 12.327 -4.986 -10.699 1.00 88.25 284 ASN A CA 1
ATOM 2261 C C . ASN A 1 284 ? 13.452 -5.788 -11.350 1.00 88.25 284 ASN A C 1
ATOM 2263 O O . ASN A 1 284 ? 14.534 -5.948 -10.784 1.00 88.25 284 ASN A O 1
ATOM 2267 N N . ILE A 1 285 ? 13.217 -6.242 -12.578 1.00 91.69 285 ILE A N 1
ATOM 2268 C CA . ILE A 1 285 ? 14.230 -6.887 -13.409 1.00 91.69 285 ILE A CA 1
ATOM 2269 C C . ILE A 1 285 ? 14.762 -5.851 -14.396 1.00 91.69 285 ILE A C 1
ATOM 2271 O O . ILE A 1 285 ? 14.065 -5.424 -15.314 1.00 91.69 285 ILE A O 1
ATOM 2275 N N . ARG A 1 286 ? 16.025 -5.458 -14.231 1.00 88.12 286 ARG A N 1
ATOM 2276 C CA . ARG A 1 286 ? 16.725 -4.586 -15.175 1.00 88.12 286 ARG A CA 1
ATOM 2277 C C . ARG A 1 286 ? 17.585 -5.433 -16.101 1.00 88.12 286 ARG A C 1
ATOM 2279 O O . ARG A 1 286 ? 18.567 -6.027 -15.663 1.00 88.12 286 ARG A O 1
ATOM 2286 N N . ILE A 1 287 ? 17.252 -5.430 -17.386 1.00 90.81 287 ILE A N 1
ATOM 2287 C CA . ILE A 1 287 ? 18.071 -6.030 -18.441 1.00 90.81 287 ILE A CA 1
ATOM 2288 C C . ILE A 1 287 ? 18.794 -4.893 -19.162 1.00 90.81 287 ILE A C 1
ATOM 2290 O O . ILE A 1 287 ? 18.155 -3.988 -19.693 1.00 90.81 287 ILE A O 1
ATOM 2294 N N . GLY A 1 288 ? 20.124 -4.895 -19.126 1.00 89.56 288 GLY A N 1
ATOM 2295 C CA . GLY A 1 288 ? 20.959 -3.897 -19.798 1.00 89.56 288 GLY A CA 1
ATOM 2296 C C . GLY A 1 288 ? 21.893 -4.545 -20.809 1.00 89.56 288 GLY A C 1
ATOM 2297 O O . GLY A 1 288 ? 22.389 -5.641 -20.565 1.00 89.56 288 GLY A O 1
ATOM 2298 N N . ALA A 1 289 ? 22.157 -3.875 -21.929 1.00 89.31 289 ALA A N 1
ATOM 2299 C CA . ALA A 1 289 ? 23.163 -4.329 -22.884 1.00 89.31 289 ALA A CA 1
ATOM 2300 C C . ALA A 1 289 ? 24.569 -4.241 -22.265 1.00 89.31 289 ALA A C 1
ATOM 2302 O O . ALA A 1 289 ? 24.902 -3.265 -21.587 1.00 89.31 289 ALA A O 1
ATOM 2303 N N . ARG A 1 290 ? 25.398 -5.266 -22.478 1.00 89.81 290 ARG A N 1
ATOM 2304 C CA . ARG A 1 290 ? 26.783 -5.316 -22.005 1.00 89.81 290 ARG A CA 1
ATOM 2305 C C . ARG A 1 290 ? 27.659 -6.041 -23.023 1.00 89.81 290 ARG A C 1
ATOM 2307 O O . ARG A 1 290 ? 27.556 -7.246 -23.191 1.00 89.81 290 ARG A O 1
ATOM 2314 N N . LEU A 1 291 ? 28.575 -5.299 -23.641 1.00 83.94 291 LEU A N 1
ATOM 2315 C CA . LEU A 1 291 ? 29.426 -5.778 -24.740 1.00 83.94 291 LEU A CA 1
ATOM 2316 C C . LEU A 1 291 ? 30.408 -6.894 -24.341 1.00 83.94 291 LEU A C 1
ATOM 2318 O O . LEU A 1 291 ? 30.887 -7.627 -25.194 1.00 83.94 291 LEU A O 1
ATOM 2322 N N . HIS A 1 292 ? 30.708 -7.031 -23.048 1.00 86.38 292 HIS A N 1
ATOM 2323 C CA . HIS A 1 292 ? 31.670 -8.013 -22.533 1.00 86.38 292 HIS A CA 1
ATOM 2324 C C . HIS A 1 292 ? 31.025 -9.315 -22.028 1.00 86.38 292 HIS A C 1
ATOM 2326 O O . HIS A 1 292 ? 31.691 -10.096 -21.353 1.00 86.38 292 HIS A O 1
ATOM 2332 N N . THR A 1 293 ? 29.735 -9.550 -22.287 1.00 85.56 293 THR A N 1
ATOM 2333 C CA . THR A 1 293 ? 29.077 -10.830 -21.977 1.00 85.56 293 THR A CA 1
ATOM 2334 C C . THR A 1 293 ? 28.810 -11.612 -23.259 1.00 85.56 293 THR A C 1
ATOM 2336 O O . THR A 1 293 ? 28.518 -11.025 -24.294 1.00 85.56 293 THR A O 1
ATOM 2339 N N . ILE A 1 294 ? 28.877 -12.947 -23.191 1.00 81.56 294 ILE A N 1
ATOM 2340 C CA . ILE A 1 294 ? 28.640 -13.842 -24.344 1.00 81.56 294 ILE A CA 1
ATOM 2341 C C . ILE A 1 294 ? 27.252 -13.599 -24.956 1.00 81.56 294 ILE A C 1
ATOM 2343 O O . ILE A 1 294 ? 27.074 -13.660 -26.165 1.00 81.56 294 ILE A O 1
ATOM 2347 N N . THR A 1 295 ? 26.268 -13.292 -24.112 1.00 81.69 295 THR A N 1
ATOM 2348 C CA . THR A 1 295 ? 24.888 -13.013 -24.518 1.00 81.69 295 THR A CA 1
ATOM 2349 C C . THR A 1 295 ? 24.659 -11.569 -24.963 1.00 81.69 295 THR A C 1
ATOM 2351 O O . THR A 1 295 ? 23.576 -11.266 -25.446 1.00 81.69 295 THR A O 1
ATOM 2354 N N . GLY A 1 296 ? 25.613 -10.655 -24.753 1.00 89.06 296 GLY A N 1
ATOM 2355 C CA . GLY A 1 296 ? 25.442 -9.221 -25.007 1.00 89.06 296 GLY A CA 1
ATOM 2356 C C . GLY A 1 296 ? 24.554 -8.484 -23.995 1.00 89.06 296 GLY A C 1
ATOM 2357 O O . GLY A 1 296 ? 24.355 -7.275 -24.122 1.00 89.06 296 GLY A O 1
ATOM 2358 N N . TYR A 1 297 ? 24.035 -9.169 -22.969 1.00 88.75 297 TYR A N 1
ATOM 2359 C CA . TYR A 1 297 ? 23.158 -8.595 -21.945 1.00 88.75 297 TYR A CA 1
ATOM 2360 C C . TYR A 1 297 ? 23.630 -8.914 -20.520 1.00 88.75 297 TYR A C 1
ATOM 2362 O O . TYR A 1 297 ? 24.306 -9.911 -20.261 1.00 88.75 297 TYR A O 1
ATOM 2370 N N . ARG A 1 298 ? 23.240 -8.056 -19.574 1.00 90.12 298 ARG A N 1
ATOM 2371 C CA . ARG A 1 298 ? 23.334 -8.239 -18.124 1.00 90.12 298 ARG A CA 1
ATOM 2372 C C . ARG A 1 298 ? 21.932 -8.139 -17.537 1.00 90.12 298 ARG A C 1
ATOM 2374 O O . ARG A 1 298 ? 21.274 -7.112 -17.684 1.00 90.12 298 ARG A O 1
ATOM 2381 N N . VAL A 1 299 ? 21.520 -9.176 -16.819 1.00 90.44 299 VAL A N 1
ATOM 2382 C CA . VAL A 1 299 ? 20.290 -9.175 -16.024 1.00 90.44 299 VAL A CA 1
ATOM 2383 C C . VAL A 1 299 ? 20.638 -8.784 -14.589 1.00 90.44 299 VAL A C 1
ATOM 2385 O O . VAL A 1 299 ? 21.605 -9.288 -14.021 1.00 90.44 299 VAL A O 1
ATOM 2388 N N . SER A 1 300 ? 19.878 -7.860 -14.011 1.00 89.00 300 SER A N 1
ATOM 2389 C CA . SER A 1 300 ? 19.985 -7.444 -12.615 1.00 89.00 300 SER A CA 1
ATOM 2390 C C . SER A 1 300 ? 18.605 -7.489 -11.985 1.00 89.00 300 SER A C 1
ATOM 2392 O O . SER A 1 300 ? 17.707 -6.761 -12.403 1.00 89.00 300 SER A O 1
ATOM 2394 N N . LEU A 1 301 ? 18.457 -8.309 -10.955 1.00 91.31 301 LEU A N 1
ATOM 2395 C CA . LEU A 1 301 ? 17.281 -8.304 -10.097 1.00 91.31 301 LEU A CA 1
ATOM 2396 C C . LEU A 1 301 ? 17.467 -7.214 -9.044 1.00 91.31 301 LEU A C 1
ATOM 2398 O O . LEU A 1 301 ? 18.558 -7.062 -8.493 1.00 91.31 301 LEU A O 1
ATOM 2402 N N . ARG A 1 302 ? 16.434 -6.414 -8.812 1.00 87.06 302 ARG A N 1
ATOM 2403 C CA . ARG A 1 302 ? 16.414 -5.360 -7.800 1.00 87.06 302 ARG A CA 1
ATOM 2404 C C . ARG A 1 302 ? 15.127 -5.477 -7.009 1.00 87.06 302 ARG A C 1
ATOM 2406 O O . ARG A 1 302 ? 14.060 -5.619 -7.595 1.00 87.06 302 ARG A O 1
ATOM 2413 N N . PHE A 1 303 ? 15.247 -5.393 -5.697 1.00 88.00 303 PHE A N 1
ATOM 2414 C CA . PHE A 1 303 ? 14.120 -5.270 -4.793 1.00 88.00 303 PHE A CA 1
ATOM 2415 C C . PHE A 1 303 ? 14.157 -3.875 -4.176 1.00 88.00 303 PHE A C 1
ATOM 2417 O O . PHE A 1 303 ? 15.212 -3.429 -3.722 1.00 88.00 303 PHE A O 1
ATOM 2424 N N . PHE A 1 304 ? 13.024 -3.187 -4.211 1.00 86.81 304 PHE A N 1
ATOM 2425 C CA . PHE A 1 304 ? 12.846 -1.878 -3.603 1.00 86.81 304 PHE A CA 1
ATOM 2426 C C . PHE A 1 304 ? 11.765 -1.965 -2.538 1.00 86.81 304 PHE A C 1
ATOM 2428 O O . PHE A 1 304 ? 10.730 -2.590 -2.755 1.00 86.81 304 PHE A O 1
ATOM 2435 N N . LEU A 1 305 ? 12.014 -1.296 -1.421 1.00 87.31 305 LEU A N 1
ATOM 2436 C CA . LEU A 1 305 ? 11.043 -1.063 -0.369 1.00 87.31 305 LEU A CA 1
ATOM 2437 C C . LEU A 1 305 ? 11.166 0.410 0.007 1.00 87.31 305 LEU A C 1
ATOM 2439 O O . LEU A 1 305 ? 12.228 0.842 0.458 1.00 87.31 305 LEU A O 1
ATOM 2443 N N . ASP A 1 306 ? 10.117 1.180 -0.252 1.00 84.31 306 ASP A N 1
ATOM 2444 C CA . ASP A 1 306 ? 10.085 2.617 0.007 1.00 84.31 306 ASP A CA 1
ATOM 2445 C C . ASP A 1 306 ? 8.954 2.917 0.988 1.00 84.31 306 ASP A C 1
ATOM 2447 O O . ASP A 1 306 ? 7.867 2.362 0.882 1.00 84.31 306 ASP A O 1
ATOM 2451 N N . GLN A 1 307 ? 9.220 3.758 1.984 1.00 85.38 307 GLN A N 1
ATOM 2452 C CA . GLN A 1 307 ? 8.196 4.205 2.918 1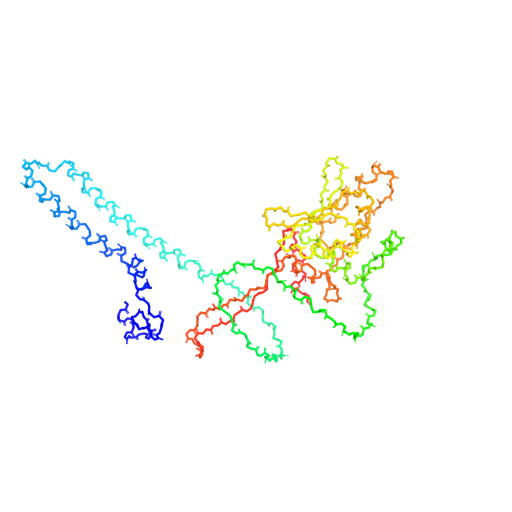.00 85.38 307 GLN A CA 1
ATOM 2453 C C . GLN A 1 307 ? 8.592 5.535 3.556 1.00 85.38 307 GLN A C 1
ATOM 2455 O O . GLN A 1 307 ? 9.708 5.726 4.050 1.00 85.38 307 GLN A O 1
ATOM 2460 N N . LYS A 1 308 ? 7.635 6.463 3.611 1.00 84.00 308 LYS A N 1
ATOM 2461 C CA . LYS A 1 308 ? 7.848 7.791 4.196 1.00 84.00 308 LYS A CA 1
ATOM 2462 C C . LYS A 1 308 ? 7.967 7.697 5.715 1.00 84.00 308 LYS A C 1
ATOM 2464 O O . LYS A 1 308 ? 7.214 6.979 6.364 1.00 84.00 308 LYS A O 1
ATOM 2469 N N . ASN A 1 309 ? 8.877 8.485 6.291 1.00 82.69 309 ASN A N 1
ATOM 2470 C CA . ASN A 1 309 ? 9.101 8.585 7.741 1.00 82.69 309 ASN A CA 1
ATOM 2471 C C . ASN A 1 309 ? 9.434 7.245 8.435 1.00 82.69 309 ASN A C 1
ATOM 2473 O O . ASN A 1 309 ? 9.202 7.102 9.636 1.00 82.69 309 ASN A O 1
ATOM 2477 N N . ALA A 1 310 ? 9.980 6.274 7.698 1.00 85.75 310 ALA A N 1
ATOM 2478 C CA . ALA A 1 310 ? 10.284 4.931 8.194 1.00 85.75 310 ALA A CA 1
ATOM 2479 C C . ALA A 1 310 ? 11.785 4.582 8.141 1.00 85.75 310 ALA A C 1
ATOM 2481 O O . ALA A 1 310 ? 12.140 3.408 8.194 1.00 85.75 310 ALA A O 1
ATOM 2482 N N . GLU A 1 311 ? 12.675 5.579 8.062 1.00 85.69 311 GLU A N 1
ATOM 2483 C CA . GLU A 1 311 ? 14.121 5.385 7.853 1.00 85.69 311 GLU A CA 1
ATOM 2484 C C . GLU A 1 311 ? 14.745 4.387 8.838 1.00 85.69 311 GLU A C 1
ATOM 2486 O O . GLU A 1 311 ? 15.405 3.439 8.421 1.00 85.69 311 GLU A O 1
ATOM 2491 N N . SER A 1 312 ? 14.485 4.534 10.140 1.00 85.50 312 SER A N 1
ATOM 2492 C CA . SER A 1 312 ? 15.024 3.626 11.161 1.00 85.50 312 SER A CA 1
ATOM 2493 C C . SER A 1 312 ? 14.545 2.182 10.990 1.00 85.50 312 SER A C 1
ATOM 2495 O O . SER A 1 312 ? 15.296 1.247 11.256 1.00 85.50 312 SER A O 1
ATOM 2497 N N . THR A 1 313 ? 13.308 1.997 10.523 1.00 86.19 313 THR A N 1
ATOM 2498 C CA . THR A 1 313 ? 12.717 0.675 10.278 1.00 86.19 313 THR A CA 1
ATOM 2499 C C . THR A 1 313 ? 13.289 0.062 9.004 1.00 86.19 313 THR A C 1
ATOM 2501 O O . THR A 1 313 ? 13.670 -1.102 9.014 1.00 86.19 313 THR A O 1
ATOM 2504 N N . LEU A 1 314 ? 13.435 0.846 7.932 1.00 87.50 314 LEU A N 1
ATOM 2505 C CA . LEU A 1 314 ? 14.039 0.393 6.676 1.00 87.50 314 LEU A CA 1
ATOM 2506 C C . LEU A 1 314 ? 15.528 0.054 6.846 1.00 87.50 314 LEU A C 1
ATOM 2508 O O . LEU A 1 314 ? 15.982 -0.973 6.347 1.00 87.50 314 LEU A O 1
ATOM 2512 N N . LEU A 1 315 ? 16.283 0.861 7.602 1.00 87.56 315 LEU A N 1
ATOM 2513 C CA . LEU A 1 315 ? 17.675 0.562 7.958 1.00 87.56 315 LEU A CA 1
ATOM 2514 C C . LEU A 1 315 ? 17.789 -0.722 8.777 1.00 87.56 315 LEU A C 1
ATOM 2516 O O . LEU A 1 315 ? 18.743 -1.476 8.600 1.00 87.56 315 LEU A O 1
ATOM 2520 N N . PHE A 1 316 ? 16.824 -0.970 9.662 1.00 87.56 316 PHE A N 1
ATOM 2521 C CA . PHE A 1 316 ? 16.765 -2.209 10.418 1.00 87.56 316 PHE A CA 1
ATOM 2522 C C . PHE A 1 316 ? 16.465 -3.407 9.506 1.00 87.56 316 PHE A C 1
ATOM 2524 O O . PHE A 1 316 ? 17.209 -4.378 9.552 1.00 87.56 316 PHE A O 1
ATOM 2531 N N . ILE A 1 317 ? 15.459 -3.309 8.626 1.00 86.56 317 ILE A N 1
ATOM 2532 C CA . ILE A 1 317 ? 15.115 -4.358 7.646 1.00 86.56 317 ILE A CA 1
ATOM 2533 C C . ILE A 1 317 ? 16.302 -4.677 6.733 1.00 86.56 317 ILE A C 1
ATOM 2535 O O . ILE A 1 317 ? 16.548 -5.838 6.437 1.00 86.56 317 ILE A O 1
ATOM 2539 N N . ARG A 1 318 ? 17.077 -3.668 6.319 1.00 85.88 318 ARG A N 1
ATOM 2540 C CA . ARG A 1 318 ? 18.291 -3.861 5.510 1.00 85.88 318 ARG A CA 1
ATOM 2541 C C . ARG A 1 318 ? 19.346 -4.727 6.208 1.00 85.88 318 ARG A C 1
ATOM 2543 O O . ARG A 1 318 ? 20.150 -5.353 5.528 1.00 85.88 318 ARG A O 1
ATOM 2550 N N . ASN A 1 319 ? 19.389 -4.697 7.538 1.00 84.75 319 ASN A N 1
ATOM 2551 C CA . ASN A 1 319 ? 20.393 -5.395 8.337 1.00 84.75 319 ASN A CA 1
ATOM 2552 C C . ASN A 1 319 ? 19.883 -6.737 8.914 1.00 84.75 319 ASN A C 1
ATOM 2554 O O . ASN A 1 319 ? 20.626 -7.353 9.679 1.00 84.75 319 ASN A O 1
ATOM 2558 N N . LEU A 1 320 ? 18.638 -7.139 8.616 1.00 82.12 320 LEU A N 1
ATOM 2559 C CA . LEU A 1 320 ? 18.078 -8.454 8.966 1.00 82.12 320 LEU A CA 1
ATOM 2560 C C . LEU A 1 320 ? 18.687 -9.566 8.109 1.00 82.12 320 LEU A C 1
ATOM 2562 O O . LEU A 1 320 ? 18.898 -10.660 8.673 1.00 82.12 320 LEU A O 1
#

Radius of gyration: 31.32 Å; chains: 1; bounding box: 51×74×90 Å

Foldseek 3Di:
DVVCVVPVVDCCPPVVRPHDPVSVVVVCVVPCLLVVLVVVLVVVVVVQVVCCVVVVHHRPPPVVNVVVNVVSNVVSVVVVVVVVVVVPVVPDDDDDDDDDDDDDDPDDDDDDDDDDDDDQDQPPDPPPPDDDDDDPPPDPDVDDLPVLVVLDPDDDDPQVLLLVLLLCLQQKDFDADPLFTKIKGKALDCVVLVVVCVRRVDFDWDDDPNMIMTMDGDLSSVVSVLSSHQQSHQAPVVLVSSVVNVVSSCVPVVDDDDRDPDNDADDPSGSNVVSNCSRFKGWDWDWDADPPDPVRIDIDIDMDGDDPPCVVRVVRVVVD